Protein 8QX5 (pdb70)

Secondary structure (DSSP, 8-state):
--SSSB----HHHHHHHHHHTS-HHHHHHHHHHHHHHHTTTS-TTT--SSSSHHHHHHHHHHHHS-HHHHHHHHHHHHHT--SHHHHHHHTB-HHHHHHHHHHHHHHHHHTSS-PPPTTPPPPHHHHHHHHHHHHS-HHHHHHHHHHHHHTSS--TT-/--B----HHHHHHHHHHTS-HHHHHHHHHHHHHHHTTTS-GGG-GGGGSHHHHHHHHHHHTS-HHHHHHHHHHHHHT--SHHHHHHHTB-HHHHHHHHHHHHHHHHTTSS-PPPTTPPPPHHHHHHHHHHHHS-HHHHHHHHHHHHHTSS--TT-

Organism: Nostoc sp. (strain PCC 7120 / SAG 25.82 / UTEX 2576) (NCBI:txid103690)

Nearest PDB structures (foldseek):
  8qx5-assembly2_B  TM=1.000E+00  e=2.705E-21  Cyanobacteriota
  7qd0-assembly1_A-2  TM=8.950E-01  e=1.718E-12  Planktothrix agardhii
  7qcz-assembly1_A-2  TM=8.948E-01  e=2.198E-12  Planktothrix agardhii
  7qd1-assembly1_A  TM=8.992E-01  e=2.549E-12  Planktothrix agardhii
  8pyh-assembly1_A  TM=8.963E-01  e=2.426E-12  Crinalium epipsammum PCC 9333

Structure (mmCIF, N/CA/C/O backbone):
data_8QX5
#
_entry.id   8QX5
#
_cell.length_a   59.468
_cell.length_b   59.468
_cell.length_c   183.780
_cell.angle_alpha   90.000
_cell.angle_beta   90.000
_cell.angle_gamma   90.000
#
_symmetry.space_group_name_H-M   'P 41 2 2'
#
loop_
_entity.id
_entity.type
_entity.pdbx_description
1 polymer 'Orange carotenoid-binding domain-containing protein'
2 non-polymer "beta,beta-carotene-4,4'-dione"
3 water water
#
loop_
_atom_site.group_PDB
_atom_site.id
_atom_site.type_symbol
_atom_site.label_atom_id
_atom_site.label_alt_id
_atom_site.label_comp_id
_atom_site.label_asym_id
_atom_site.label_entity_id
_atom_site.label_seq_id
_atom_site.pdbx_PDB_ins_code
_atom_site.Cartn_x
_atom_site.Cartn_y
_atom_site.Cartn_z
_atom_site.occupancy
_atom_site.B_iso_or_equiv
_atom_site.auth_seq_id
_atom_site.auth_comp_id
_atom_site.auth_asym_id
_atom_site.auth_atom_id
_atom_site.pdbx_PDB_model_num
ATOM 1 N N . SER A 1 14 ? 31.12404 34.97660 -20.12947 1.000 74.40433 14 SER A N 1
ATOM 2 C CA . SER A 1 14 ? 30.67508 34.68306 -18.77233 1.000 76.68892 14 SER A CA 1
ATOM 3 C C . SER A 1 14 ? 29.96279 35.89176 -18.16936 1.000 74.35031 14 SER A C 1
ATOM 4 O O . SER A 1 14 ? 28.85663 36.24226 -18.58576 1.000 72.76882 14 SER A O 1
ATOM 7 N N . GLN A 1 15 ? 30.59970 36.52821 -17.18445 1.000 76.02018 15 GLN A N 1
ATOM 8 C CA . GLN A 1 15 ? 30.06805 37.74983 -16.58089 1.000 71.21838 15 GLN A CA 1
ATOM 9 C C . GLN A 1 15 ? 30.79832 38.94458 -17.19023 1.000 74.14155 15 GLN A C 1
ATOM 10 O O . GLN A 1 15 ? 31.73926 39.50154 -16.62219 1.000 78.00970 15 GLN A O 1
ATOM 16 N N . ALA A 1 16 ? 30.33159 39.34397 -18.37609 1.000 71.69954 16 ALA A N 1
ATOM 17 C CA . ALA A 1 16 ? 30.78467 40.56548 -19.02442 1.000 70.30012 16 ALA A CA 1
ATOM 18 C C . ALA A 1 16 ? 29.64758 41.50401 -19.39601 1.000 68.16868 16 ALA A C 1
ATOM 19 O O . ALA A 1 16 ? 29.92030 42.66436 -19.72299 1.000 69.40218 16 ALA A O 1
ATOM 21 N N . PHE A 1 17 ? 28.39309 41.04031 -19.37647 1.000 62.61371 17 PHE A N 1
ATOM 22 C CA . PHE A 1 17 ? 27.22309 41.88657 -19.57913 1.000 56.41718 17 PHE A CA 1
ATOM 23 C C . PHE A 1 17 ? 26.32479 41.92179 -18.34738 1.000 53.12360 17 PHE A C 1
ATOM 24 O O . PHE A 1 17 ? 25.17668 42.37477 -18.44160 1.000 50.99519 17 PHE A O 1
ATOM 32 N N . GLY A 1 18 ? 26.81347 41.45231 -17.20047 1.000 54.61624 18 GLY A N 1
ATOM 33 C CA . GLY A 1 18 ? 26.01388 41.37225 -15.99125 1.000 52.89248 18 GLY A CA 1
ATOM 34 C C . GLY A 1 18 ? 25.08140 40.18359 -15.91938 1.000 47.00714 18 GLY A C 1
ATOM 35 O O . GLY A 1 18 ? 24.18364 40.17160 -15.07232 1.000 40.27713 18 GLY A O 1
ATOM 36 N N . ILE A 1 19 ? 25.26424 39.17978 -16.77505 1.000 50.21401 19 ILE A N 1
ATOM 37 C CA . ILE A 1 19 ? 24.34199 38.05759 -16.83721 1.000 46.49429 19 ILE A CA 1
ATOM 38 C C . ILE A 1 19 ? 24.82944 36.94486 -15.91346 1.000 48.84699 19 ILE A C 1
ATOM 39 O O . ILE A 1 19 ? 26.01344 36.84040 -15.58206 1.000 50.95694 19 ILE A O 1
ATOM 44 N N . GLN A 1 20 ? 23.89008 36.10521 -15.47968 1.000 45.12604 20 GLN A N 1
ATOM 45 C CA . GLN A 1 20 ? 24.17821 34.88807 -14.73275 1.000 48.85547 20 GLN A CA 1
ATOM 46 C C . GLN A 1 20 ? 23.63065 33.70400 -15.51399 1.000 53.11325 20 GLN A C 1
ATOM 47 O O . GLN A 1 20 ? 22.45693 33.70223 -15.90444 1.000 54.51144 20 GLN A O 1
ATOM 53 N N . THR A 1 21 ? 24.48313 32.70723 -15.75305 1.000 53.84578 21 THR A N 1
ATOM 54 C CA . THR A 1 21 ? 24.03373 31.50598 -16.44969 1.000 58.82221 21 THR A CA 1
ATOM 55 C C . THR A 1 21 ? 22.86433 30.86041 -15.71419 1.000 61.14750 21 THR A C 1
ATOM 56 O O . THR A 1 21 ? 21.81352 30.58392 -16.30522 1.000 63.84428 21 THR A O 1
ATOM 60 N N . GLY A 1 22 ? 23.02426 30.63696 -14.41412 1.000 57.97371 22 GLY A N 1
ATOM 61 C CA . GLY A 1 22 ? 22.00118 30.01961 -13.59733 1.000 56.24509 22 GLY A CA 1
ATOM 62 C C . GLY A 1 22 ? 22.61369 29.41877 -12.34888 1.000 54.24850 22 GLY A C 1
ATOM 63 O O . GLY A 1 22 ? 23.76551 28.96907 -12.37475 1.000 56.45811 22 GLY A O 1
ATOM 64 N N . ASP A 1 23 ? 21.86257 29.40714 -11.25055 1.000 48.78901 23 ASP A N 1
ATOM 65 C CA . ASP A 1 23 ? 22.32317 28.86263 -9.97352 1.000 44.10700 23 ASP A CA 1
ATOM 66 C C . ASP A 1 23 ? 21.54408 27.57181 -9.72402 1.000 40.42919 23 ASP A C 1
ATOM 67 O O . ASP A 1 23 ? 20.43205 27.60205 -9.19801 1.000 37.86832 23 ASP A O 1
ATOM 72 N N . ALA A 1 24 ? 22.13347 26.43606 -10.11432 1.000 39.12164 24 ALA A N 1
ATOM 73 C CA . ALA A 1 24 ? 21.43320 25.15731 -9.99542 1.000 40.82574 24 ALA A CA 1
ATOM 74 C C . ALA A 1 24 ? 21.06635 24.84788 -8.54552 1.000 33.12925 24 ALA A C 1
ATOM 75 O O . ALA A 1 24 ? 19.96412 24.35715 -8.26727 1.000 33.06798 24 ALA A O 1
ATOM 77 N N . VAL A 1 25 ? 21.97833 25.11776 -7.61133 1.000 32.29604 25 VAL A N 1
ATOM 78 C CA . VAL A 1 25 ? 21.70713 24.85331 -6.20004 1.000 32.83064 25 VAL A CA 1
ATOM 79 C C . VAL A 1 25 ? 20.58239 25.73983 -5.68998 1.000 35.03249 25 VAL A C 1
ATOM 80 O O . VAL A 1 25 ? 19.60464 25.25512 -5.10595 1.000 29.13365 25 VAL A O 1
ATOM 84 N N . ALA A 1 26 ? 20.71541 27.05464 -5.87112 1.000 31.19416 26 ALA A N 1
ATOM 85 C CA . ALA A 1 26 ? 19.69553 27.96478 -5.36566 1.000 31.26629 26 ALA A CA 1
ATOM 86 C C . ALA A 1 26 ? 18.33699 27.68688 -5.99911 1.000 30.96022 26 ALA A C 1
ATOM 87 O O . ALA A 1 26 ? 17.29552 27.81672 -5.34009 1.000 31.20886 26 ALA A O 1
ATOM 89 N N . SER A 1 27 ? 18.31789 27.30066 -7.27595 1.000 32.11520 27 SER A N 1
ATOM 90 C CA . SER A 1 27 ? 17.02921 27.11720 -7.93408 1.000 30.85202 27 SER A CA 1
ATOM 91 C C . SER A 1 27 ? 16.36377 25.82729 -7.46974 1.000 25.33294 27 SER A C 1
ATOM 92 O O . SER A 1 27 ? 15.13617 25.76268 -7.34198 1.000 30.12927 27 SER A O 1
ATOM 95 N N . THR A 1 28 ? 17.15859 24.78640 -7.21916 1.000 24.86454 28 THR A N 1
ATOM 96 C CA . THR A 1 28 ? 16.59248 23.53635 -6.71328 1.000 25.30020 28 THR A CA 1
ATOM 97 C C . THR A 1 28 ? 15.98533 23.72352 -5.32908 1.000 25.40642 28 THR A C 1
ATOM 98 O O . THR A 1 28 ? 14.88090 23.22919 -5.05345 1.000 24.44423 28 THR A O 1
ATOM 102 N N . ILE A 1 29 ? 16.68133 24.45674 -4.45625 1.000 23.66143 29 ILE A N 1
ATOM 103 C CA . ILE A 1 29 ? 16.13843 24.77964 -3.14285 1.000 24.22033 29 ILE A CA 1
ATOM 104 C C . ILE A 1 29 ? 14.79825 25.48979 -3.28056 1.000 25.70176 29 ILE A C 1
ATOM 105 O O . ILE A 1 29 ? 13.84124 25.19552 -2.55510 1.000 21.72254 29 ILE A O 1
ATOM 110 N N . THR A 1 30 ? 14.71402 26.46277 -4.19395 1.000 24.60863 30 THR A N 1
ATOM 111 C CA . THR A 1 30 ? 13.48690 27.24791 -4.30879 1.000 24.78146 30 THR A CA 1
ATOM 112 C C . THR A 1 30 ? 12.31443 26.38544 -4.76153 1.000 23.68767 30 THR A C 1
ATOM 113 O O . THR A 1 30 ? 11.21018 26.47522 -4.20843 1.000 25.34290 30 THR A O 1
ATOM 117 N N . VAL A 1 31 ? 12.52882 25.55363 -5.77804 1.000 22.65701 31 VAL A N 1
ATOM 118 C CA . VAL A 1 31 ? 11.42440 24.73865 -6.26865 1.000 23.16260 31 VAL A CA 1
ATOM 119 C C . VAL A 1 31 ? 11.05376 23.66907 -5.24979 1.000 23.89251 31 VAL A C 1
ATOM 120 O O . VAL A 1 31 ? 9.87535 23.30311 -5.13417 1.000 21.53510 31 VAL A O 1
ATOM 124 N N . PHE A 1 32 ? 12.03059 23.14580 -4.50297 1.000 20.24501 32 PHE A N 1
ATOM 125 C CA . PHE A 1 32 ? 11.69456 22.18888 -3.45039 1.000 23.12068 32 PHE A CA 1
ATOM 126 C C . PHE A 1 32 ? 10.77630 22.82767 -2.42780 1.000 22.58735 32 PHE A C 1
ATOM 127 O O . PHE A 1 32 ? 9.77787 22.22804 -2.01788 1.000 20.52162 32 PHE A O 1
ATOM 135 N N . GLN A 1 33 ? 11.11983 24.04120 -1.97682 1.000 21.21752 33 GLN A N 1
ATOM 136 C CA . GLN A 1 33 ? 10.36841 24.67957 -0.90477 1.000 23.74623 33 GLN A CA 1
ATOM 137 C C . GLN A 1 33 ? 8.98385 25.13062 -1.35480 1.000 23.82344 33 GLN A C 1
ATOM 138 O O . GLN A 1 33 ? 8.14342 25.42841 -0.50534 1.000 20.40117 33 GLN A O 1
ATOM 144 N N . ALA A 1 34 ? 8.72049 25.17433 -2.65833 1.000 23.39062 34 ALA A N 1
ATOM 145 C CA . ALA A 1 34 ? 7.38247 25.45773 -3.17195 1.000 23.07033 34 ALA A CA 1
ATOM 146 C C . ALA A 1 34 ? 6.50497 24.21062 -3.27342 1.000 22.67872 34 ALA A C 1
ATOM 147 O O . ALA A 1 34 ? 5.30800 24.32944 -3.54514 1.000 20.91302 34 ALA A O 1
ATOM 149 N N . LEU A 1 35 ? 7.06389 23.02394 -3.07467 1.000 18.28750 35 LEU A N 1
ATOM 150 C CA . LEU A 1 35 ? 6.28598 21.79899 -3.18397 1.000 19.00698 35 LEU A CA 1
ATOM 151 C C . LEU A 1 35 ? 5.31356 21.67025 -2.01673 1.000 21.75522 35 LEU A C 1
ATOM 152 O O . LEU A 1 35 ? 5.52514 22.21915 -0.93716 1.000 16.57854 35 LEU A O 1
ATOM 157 N N . SER A 1 36 ? 4.26691 20.87946 -2.23208 1.000 19.42015 36 SER A N 1
ATOM 158 C CA . SER A 1 36 ? 3.39548 20.44578 -1.14190 1.000 18.36357 36 SER A CA 1
ATOM 159 C C . SER A 1 36 ? 4.20033 19.75882 -0.04286 1.000 17.53801 36 SER A C 1
ATOM 160 O O . SER A 1 36 ? 5.31128 19.27069 -0.28262 1.000 17.05990 36 SER A O 1
ATOM 163 N N . ILE A 1 37 ? 3.64546 19.70897 1.16828 1.000 18.53932 37 ILE A N 1
ATOM 164 C CA . ILE A 1 37 ? 4.35825 19.06576 2.26987 1.000 18.69749 37 ILE A CA 1
ATOM 165 C C . ILE A 1 37 ? 4.60476 17.59835 1.94889 1.000 17.49431 37 ILE A C 1
ATOM 166 O O . ILE A 1 37 ? 5.69490 17.06993 2.19166 1.000 17.38419 37 ILE A O 1
ATOM 171 N N . ASP A 1 38 ? 3.59627 16.91603 1.39078 1.000 15.87880 38 ASP A N 1
ATOM 172 C CA . ASP A 1 38 ? 3.74642 15.49254 1.07989 1.000 16.42617 38 ASP A CA 1
ATOM 173 C C . ASP A 1 38 ? 4.87222 15.27212 0.07973 1.000 17.31820 38 ASP A C 1
ATOM 174 O O . ASP A 1 38 ? 5.67926 14.35374 0.23584 1.000 16.23292 38 ASP A O 1
ATOM 179 N N . ASP A 1 39 ? 4.91950 16.09067 -0.98454 1.000 14.78916 39 ASP A N 1
ATOM 180 C CA . ASP A 1 39 ? 5.99483 15.97949 -1.97076 1.000 16.70396 39 ASP A CA 1
ATOM 181 C C . ASP A 1 39 ? 7.35793 16.25543 -1.34009 1.000 16.77839 39 ASP A C 1
ATOM 182 O O . ASP A 1 39 ? 8.35511 15.61902 -1.69675 1.000 18.93247 39 ASP A O 1
ATOM 187 N N . GLN A 1 40 ? 7.44184 17.24407 -0.45016 1.000 14.99221 40 GLN A N 1
ATOM 188 C CA . GLN A 1 40 ? 8.71571 17.51170 0.21324 1.000 17.59756 40 GLN A CA 1
ATOM 189 C C . GLN A 1 40 ? 9.22221 16.26686 0.93537 1.000 18.61951 40 GLN A C 1
ATOM 190 O O . GLN A 1 40 ? 10.38712 15.87789 0.78357 1.000 19.06320 40 GLN A O 1
ATOM 196 N N . LEU A 1 41 ? 8.36115 15.63967 1.74082 1.000 19.04410 41 LEU A N 1
ATOM 197 C CA . LEU A 1 41 ? 8.78055 14.46722 2.51184 1.000 15.11217 41 LEU A CA 1
ATOM 198 C C . LEU A 1 41 ? 9.13604 13.30839 1.59260 1.000 16.16557 41 LEU A C 1
ATOM 199 O O . LEU A 1 41 ? 10.16238 12.64362 1.78121 1.000 16.25630 41 LEU A O 1
ATOM 204 N N . ALA A 1 42 ? 8.32215 13.06942 0.56777 1.000 18.53847 42 ALA A N 1
ATOM 205 C CA . ALA A 1 42 ? 8.64605 12.01376 -0.39150 1.000 15.96607 42 ALA A CA 1
ATOM 206 C C . ALA A 1 42 ? 9.96092 12.29461 -1.10293 1.000 18.09531 42 ALA A C 1
ATOM 207 O O . ALA A 1 42 ? 10.78184 11.38691 -1.29011 1.000 18.05332 42 ALA A O 1
ATOM 209 N N . VAL A 1 43 ? 10.16691 13.53368 -1.55487 1.000 18.97193 43 VAL A N 1
ATOM 210 C CA . VAL A 1 43 ? 11.39196 13.81141 -2.29769 1.000 16.22390 43 VAL A CA 1
ATOM 211 C C . VAL A 1 43 ? 12.60807 13.64924 -1.39994 1.000 19.44875 43 VAL A C 1
ATOM 212 O O . VAL A 1 43 ? 13.63125 13.08852 -1.82150 1.000 21.01217 43 VAL A O 1
ATOM 216 N N . LEU A 1 44 ? 12.51613 14.10449 -0.14358 1.000 17.33132 44 LEU A N 1
ATOM 217 C CA . LEU A 1 44 ? 13.58958 13.84686 0.81331 1.000 19.32812 44 LEU A CA 1
ATOM 218 C C . LEU A 1 44 ? 13.86526 12.34873 0.95215 1.000 20.99276 44 LEU A C 1
ATOM 219 O O . LEU A 1 44 ? 15.02591 11.91676 0.97370 1.000 19.78078 44 LEU A O 1
ATOM 224 N N . TRP A 1 45 ? 12.81921 11.53128 1.03195 1.000 18.79150 45 TRP A N 1
ATOM 225 C CA . TRP A 1 45 ? 13.05631 10.09201 1.13704 1.000 18.77265 45 TRP A CA 1
ATOM 226 C C . TRP A 1 45 ? 13.74974 9.54847 -0.11871 1.000 21.59178 45 TRP A C 1
ATOM 227 O O . TRP A 1 45 ? 14.71057 8.76654 -0.02462 1.000 21.26199 45 TRP A O 1
ATOM 238 N N . TYR A 1 46 ? 13.26537 9.92544 -1.31382 1.000 19.49282 46 TYR A N 1
ATOM 239 C CA . TYR A 1 46 ? 13.89870 9.38711 -2.51931 1.000 19.92820 46 TYR A CA 1
ATOM 240 C C . TYR A 1 46 ? 15.32013 9.91361 -2.68454 1.000 24.63202 46 TYR A C 1
ATOM 241 O O . TYR A 1 46 ? 16.17743 9.22930 -3.26117 1.000 25.42667 46 TYR A O 1
ATOM 250 N N . ALA A 1 47 ? 15.60904 11.09243 -2.14375 1.000 21.99106 47 ALA A N 1
ATOM 251 C CA . ALA A 1 47 ? 17.00369 11.53959 -2.08516 1.000 26.02210 47 ALA A CA 1
ATOM 252 C C . ALA A 1 47 ? 17.84466 10.63624 -1.18154 1.000 27.48563 47 ALA A C 1
ATOM 253 O O . ALA A 1 47 ? 18.99731 10.31612 -1.50452 1.000 29.09267 47 ALA A O 1
ATOM 255 N N . TYR A 1 48 ? 17.29718 10.23491 -0.02996 1.000 25.12879 48 TYR A N 1
ATOM 256 C CA . TYR A 1 48 ? 18.02537 9.31467 0.83313 1.000 26.08598 48 TYR A CA 1
ATOM 257 C C . TYR A 1 48 ? 18.31047 7.98919 0.12577 1.000 30.62004 48 TYR A C 1
ATOM 258 O O . TYR A 1 48 ? 19.41513 7.44166 0.24673 1.000 29.89395 48 TYR A O 1
ATOM 267 N N . THR A 1 49 ? 17.32874 7.43472 -0.59627 1.000 27.36942 49 THR A N 1
ATOM 268 C CA . THR A 1 49 ? 17.60178 6.16901 -1.27390 1.000 28.20405 49 THR A CA 1
ATOM 269 C C . THR A 1 49 ? 18.64273 6.33625 -2.37020 1.000 33.84937 49 THR A C 1
ATOM 270 O O . THR A 1 49 ? 19.37119 5.38860 -2.68195 1.000 38.49640 49 THR A O 1
ATOM 274 N N . GLU A 1 50 ? 18.73782 7.51833 -2.96172 1.000 32.90440 50 GLU A N 1
ATOM 275 C CA . GLU A 1 50 ? 19.67538 7.71578 -4.05776 1.000 41.51372 50 GLU A CA 1
ATOM 276 C C . GLU A 1 50 ? 21.08425 8.04628 -3.60256 1.000 42.84611 50 GLU A C 1
ATOM 277 O O . GLU A 1 50 ? 22.01370 7.90384 -4.39871 1.000 48.70907 50 GLU A O 1
ATOM 283 N N . MET A 1 51 ? 21.27106 8.48782 -2.36407 1.000 44.21141 51 MET A N 1
ATOM 284 C CA . MET A 1 51 ? 22.60581 8.72895 -1.84053 1.000 48.42910 51 MET A CA 1
ATOM 285 C C . MET A 1 51 ? 22.94198 7.89376 -0.61932 1.000 56.04296 51 MET A C 1
ATOM 286 O O . MET A 1 51 ? 24.04105 8.04890 -0.07610 1.000 61.85984 51 MET A O 1
ATOM 291 N N . GLY A 1 52 ? 22.04126 7.01319 -0.17338 1.000 54.87789 52 GLY A N 1
ATOM 292 C CA . GLY A 1 52 ? 22.25365 6.27601 1.06402 1.000 55.11387 52 GLY A CA 1
ATOM 293 C C . GLY A 1 52 ? 23.47214 5.37544 1.05233 1.000 60.22105 52 GLY A C 1
ATOM 294 O O . GLY A 1 52 ? 23.95489 4.98312 2.11966 1.000 63.48919 52 GLY A O 1
ATOM 295 N N . ARG A 1 53 ? 23.97691 5.02788 -0.13047 1.000 63.87481 53 ARG A N 1
ATOM 296 C CA . ARG A 1 53 ? 25.20223 4.23924 -0.21285 1.000 65.50908 53 ARG A CA 1
ATOM 297 C C . ARG A 1 53 ? 26.43220 5.09435 0.07325 1.000 71.60388 53 ARG A C 1
ATOM 298 O O . ARG A 1 53 ? 27.27871 4.72209 0.89610 1.000 71.31058 53 ARG A O 1
ATOM 306 N N . SER A 1 54 ? 26.54109 6.24960 -0.59372 1.000 70.05580 54 SER A N 1
ATOM 307 C CA . SER A 1 54 ? 27.71895 7.09695 -0.43538 1.000 70.71031 54 SER A CA 1
ATOM 308 C C . SER A 1 54 ? 27.82803 7.57176 0.98922 1.000 69.65190 54 SER A C 1
ATOM 309 O O . SER A 1 54 ? 28.86095 7.40511 1.65614 1.000 75.09247 54 SER A O 1
ATOM 312 N N . ILE A 1 55 ? 26.75518 8.16528 1.47640 1.000 65.36244 55 ILE A N 1
ATOM 313 C CA . ILE A 1 55 ? 26.75268 8.49224 2.88598 1.000 66.45917 55 ILE A CA 1
ATOM 314 C C . ILE A 1 55 ? 26.59542 7.21984 3.69831 1.000 69.66974 55 ILE A C 1
ATOM 315 O O . ILE A 1 55 ? 25.59338 6.48465 3.55815 1.000 72.11754 55 ILE A O 1
ATOM 320 N N . THR A 1 56 ? 27.50574 6.99417 4.67979 1.000 73.28313 56 THR A N 1
ATOM 321 C CA . THR A 1 56 ? 27.51589 5.75183 5.46715 1.000 72.57692 56 THR A CA 1
ATOM 322 C C . THR A 1 56 ? 26.98302 5.96464 6.89087 1.000 77.99371 56 THR A C 1
ATOM 323 O O . THR A 1 56 ? 27.25878 7.00078 7.51468 1.000 79.26791 56 THR A O 1
ATOM 327 N N . PRO A 1 57 ? 26.20654 4.98396 7.41616 1.000 78.23299 57 PRO A N 1
ATOM 328 C CA . PRO A 1 57 ? 25.53202 5.15757 8.71626 1.000 75.89506 57 PRO A CA 1
ATOM 329 C C . PRO A 1 57 ? 26.43538 5.63876 9.84758 1.000 80.71794 57 PRO A C 1
ATOM 330 O O . PRO A 1 57 ? 25.94666 6.21909 10.82334 1.000 76.55785 57 PRO A O 1
ATOM 334 N N . ALA A 1 58 ? 27.74481 5.40020 9.74401 1.000 82.23151 58 ALA A N 1
ATOM 335 C CA . ALA A 1 58 ? 28.70409 5.94261 10.69865 1.000 80.63281 58 ALA A CA 1
ATOM 336 C C . ALA A 1 58 ? 29.39491 7.20462 10.19523 1.000 82.04222 58 ALA A C 1
ATOM 337 O O . ALA A 1 58 ? 30.06458 7.88285 10.98392 1.000 81.12906 58 ALA A O 1
ATOM 339 N N . ALA A 1 59 ? 29.25127 7.53027 8.90645 1.000 81.21990 59 ALA A N 1
ATOM 340 C CA . ALA A 1 59 ? 29.79582 8.76389 8.35463 1.000 78.76466 59 ALA A CA 1
ATOM 341 C C . ALA A 1 59 ? 29.04347 9.99599 8.82771 1.000 81.12218 59 ALA A C 1
ATOM 342 O O . ALA A 1 59 ? 29.48086 11.11366 8.53304 1.000 79.27861 59 ALA A O 1
ATOM 344 N N . THR A 1 60 ? 27.93276 9.81920 9.54791 1.000 82.36224 60 THR A N 1
ATOM 345 C CA . THR A 1 60 ? 27.15976 10.93860 10.07589 1.000 78.44872 60 THR A CA 1
ATOM 346 C C . THR A 1 60 ? 27.88894 11.59501 11.24123 1.000 77.03111 60 THR A C 1
ATOM 347 O O . THR A 1 60 ? 28.33739 12.74104 11.13206 1.000 74.69580 60 THR A O 1
ATOM 351 N N . GLY A 1 61 ? 28.02056 10.87648 12.35502 1.000 79.07820 61 GLY A N 1
ATOM 352 C CA . GLY A 1 61 ? 28.65049 11.45242 13.52882 1.000 79.85108 61 GLY A CA 1
ATOM 353 C C . GLY A 1 61 ? 28.01665 12.74308 13.98072 1.000 80.19357 61 GLY A C 1
ATOM 354 O O . GLY A 1 61 ? 28.71066 13.60980 14.52100 1.000 81.85824 61 GLY A O 1
ATOM 355 N N . ALA A 1 62 ? 26.70596 12.91389 13.75780 1.000 75.56663 62 ALA A N 1
ATOM 356 C CA . ALA A 1 62 ? 26.04336 14.14763 14.13230 1.000 69.70494 62 ALA A CA 1
ATOM 357 C C . ALA A 1 62 ? 24.58063 13.93564 14.51771 1.000 62.93484 62 ALA A C 1
ATOM 358 O O . ALA A 1 62 ? 23.85632 14.92517 14.66805 1.000 61.32513 62 ALA A O 1
ATOM 360 N N . ALA A 1 63 ? 24.11730 12.69546 14.67517 1.000 64.47149 63 ALA A N 1
ATOM 361 C CA . ALA A 1 63 ? 22.78490 12.44293 15.20723 1.000 58.70687 63 ALA A CA 1
ATOM 362 C C . ALA A 1 63 ? 22.82065 11.77773 16.56994 1.000 59.29062 63 ALA A C 1
ATOM 363 O O . ALA A 1 63 ? 21.75934 11.58784 17.17548 1.000 55.71315 63 ALA A O 1
ATOM 365 N N . ARG A 1 64 ? 24.00581 11.41370 17.05820 1.000 64.37582 64 ARG A N 1
ATOM 366 C CA . ARG A 1 64 ? 24.18134 10.88727 18.40391 1.000 63.30540 64 ARG A CA 1
ATOM 367 C C . ARG A 1 64 ? 24.51189 11.97397 19.41771 1.000 61.97958 64 ARG A C 1
ATOM 368 O O . ARG A 1 64 ? 24.92972 11.64979 20.53460 1.000 62.47796 64 ARG A O 1
ATOM 376 N N . LEU A 1 65 ? 24.34749 13.24772 19.05868 1.000 59.65744 65 LEU A N 1
ATOM 377 C CA . LEU A 1 65 ? 24.45602 14.30605 20.04957 1.000 57.82660 65 LEU A CA 1
ATOM 378 C C . LEU A 1 65 ? 23.19330 14.37264 20.89294 1.000 54.29504 65 LEU A C 1
ATOM 379 O O . LEU A 1 65 ? 22.10648 13.97551 20.46377 1.000 49.49969 65 LEU A O 1
ATOM 384 N N . GLN A 1 66 ? 23.36331 14.85543 22.12349 1.000 60.99416 66 GLN A N 1
ATOM 385 C CA . GLN A 1 66 ? 22.29175 14.80804 23.11431 1.000 58.94681 66 GLN A CA 1
ATOM 386 C C . GLN A 1 66 ? 21.00780 15.40618 22.55611 1.000 52.54943 66 GLN A C 1
ATOM 387 O O . GLN A 1 66 ? 19.91168 14.85903 22.75767 1.000 49.23586 66 GLN A O 1
ATOM 393 N N . LEU A 1 67 ? 21.12602 16.52074 21.83655 1.000 53.23684 67 LEU A N 1
ATOM 394 C CA . LEU A 1 67 ? 19.94428 17.16443 21.28353 1.000 51.83714 67 LEU A CA 1
ATOM 395 C C . LEU A 1 67 ? 19.19028 16.21013 20.36602 1.000 42.11228 67 LEU A C 1
ATOM 396 O O . LEU A 1 67 ? 18.04525 15.83247 20.64702 1.000 43.32675 67 LEU A O 1
ATOM 401 N N . ALA A 1 68 ? 19.81957 15.80174 19.26029 1.000 42.15670 68 ALA A N 1
ATOM 402 C CA . ALA A 1 68 ? 19.08468 15.02733 18.26302 1.000 35.84459 68 ALA A CA 1
ATOM 403 C C . ALA A 1 68 ? 18.60451 13.69952 18.83136 1.000 32.32605 68 ALA A C 1
ATOM 404 O O . ALA A 1 68 ? 17.47640 13.28348 18.55692 1.000 26.60847 68 ALA A O 1
ATOM 406 N N . GLU A 1 69 ? 19.45022 13.01645 19.61576 1.000 29.27633 69 GLU A N 1
ATOM 407 C CA . GLU A 1 69 ? 19.10548 11.69047 20.13291 1.000 31.35853 69 GLU A CA 1
ATOM 408 C C . GLU A 1 69 ? 17.76234 11.67593 20.85652 1.000 25.31205 69 GLU A C 1
ATOM 409 O O . GLU A 1 69 ? 16.95552 10.74452 20.69611 1.000 22.68220 69 GLU A O 1
ATOM 415 N N . GLY A 1 70 ? 17.52885 12.67929 21.70007 1.000 24.31995 70 GLY A N 1
ATOM 416 C CA . GLY A 1 70 ? 16.29592 12.71855 22.45918 1.000 25.97738 70 GLY A CA 1
ATOM 417 C C . GLY A 1 70 ? 15.08416 12.91259 21.57333 1.000 22.22028 70 GLY A C 1
ATOM 418 O O . GLY A 1 70 ? 14.06476 12.23956 21.75434 1.000 22.28824 70 GLY A O 1
ATOM 419 N N . LEU A 1 71 ? 15.17543 13.83822 20.60859 1.000 22.89243 71 LEU A N 1
ATOM 420 C CA . LEU A 1 71 ? 14.06517 14.04231 19.67583 1.000 23.62058 71 LEU A CA 1
ATOM 421 C C . LEU A 1 71 ? 13.80022 12.78225 18.86498 1.000 20.46719 71 LEU A C 1
ATOM 422 O O . LEU A 1 71 ? 12.64216 12.41339 18.63192 1.000 22.51576 71 LEU A O 1
ATOM 427 N N . LEU A 1 72 ? 14.86324 12.09319 18.43803 1.000 21.51600 72 LEU A N 1
ATOM 428 C CA . LEU A 1 72 ? 14.67315 10.86733 17.66632 1.000 24.17129 72 LEU A CA 1
ATOM 429 C C . LEU A 1 72 ? 13.97812 9.80251 18.49692 1.000 26.68697 72 LEU A C 1
ATOM 430 O O . LEU A 1 72 ? 13.05661 9.13162 18.01477 1.000 23.21907 72 LEU A O 1
ATOM 435 N N . ASN A 1 73 ? 14.39851 9.63157 19.75774 1.000 22.32473 73 ASN A N 1
ATOM 436 C CA . ASN A 1 73 ? 13.73429 8.65438 20.60872 1.000 19.31591 73 ASN A CA 1
ATOM 437 C C . ASN A 1 73 ? 12.30079 9.04989 20.91723 1.000 23.51559 73 ASN A C 1
ATOM 438 O O . ASN A 1 73 ? 11.44209 8.17454 21.01397 1.000 20.97316 73 ASN A O 1
ATOM 443 N N . GLN A 1 74 ? 12.01804 10.35220 21.07573 1.000 20.79557 74 GLN A N 1
ATOM 444 C CA . GLN A 1 74 ? 10.63627 10.79197 21.26288 1.000 21.37057 74 GLN A CA 1
ATOM 445 C C . GLN A 1 74 ? 9.76841 10.38492 20.07006 1.000 21.91517 74 GLN A C 1
ATOM 446 O O . GLN A 1 74 ? 8.66479 9.85395 20.23669 1.000 19.98224 74 GLN A O 1
ATOM 452 N N . ILE A 1 75 ? 10.25790 10.62241 18.85412 1.000 19.30420 75 ILE A N 1
ATOM 453 C CA . ILE A 1 75 ? 9.48184 10.26649 17.66343 1.000 19.19810 75 ILE A CA 1
ATOM 454 C C . ILE A 1 75 ? 9.38231 8.75240 17.52138 1.000 22.27034 75 ILE A C 1
ATOM 455 O O . ILE A 1 75 ? 8.33055 8.20714 17.16079 1.000 21.66053 75 ILE A O 1
ATOM 460 N N . LYS A 1 76 ? 10.46279 8.04492 17.84624 1.000 21.85992 76 LYS A N 1
ATOM 461 C CA . LYS A 1 76 ? 10.47109 6.59503 17.71315 1.000 24.89355 76 LYS A CA 1
ATOM 462 C C . LYS A 1 76 ? 9.32813 5.95783 18.49166 1.000 27.05746 76 LYS A C 1
ATOM 463 O O . LYS A 1 76 ? 8.74983 4.95643 18.04954 1.000 30.48205 76 LYS A O 1
ATOM 469 N N . GLN A 1 77 ? 8.97464 6.53479 19.64894 1.000 26.02946 77 GLN A N 1
ATOM 470 C CA . GLN A 1 77 ? 7.93648 5.98338 20.52004 1.000 30.27077 77 GLN A CA 1
ATOM 471 C C . GLN A 1 77 ? 6.51879 6.32743 20.09374 1.000 30.20619 77 GLN A C 1
ATOM 472 O O . GLN A 1 77 ? 5.58363 5.70197 20.60518 1.000 28.02804 77 GLN A O 1
ATOM 478 N N . MET A 1 78 ? 6.32906 7.29144 19.19272 1.000 23.12578 78 MET A N 1
ATOM 479 C CA . MET A 1 78 ? 4.97479 7.63688 18.80165 1.000 24.49650 78 MET A CA 1
ATOM 480 C C . MET A 1 78 ? 4.39594 6.57560 17.86212 1.000 23.56019 78 MET A C 1
ATOM 481 O O . MET A 1 78 ? 5.11431 5.74345 17.29777 1.000 23.14127 78 MET A O 1
ATOM 486 N N . SER A 1 79 ? 3.07374 6.60823 17.71165 1.000 21.73420 79 SER A N 1
ATOM 487 C CA . SER A 1 79 ? 2.40581 5.82210 16.68260 1.000 25.66351 79 SER A CA 1
ATOM 488 C C . SER A 1 79 ? 2.81299 6.31370 15.29663 1.000 22.39358 79 SER A C 1
ATOM 489 O O . SER A 1 79 ? 3.33588 7.41818 15.13814 1.000 19.49890 79 SER A O 1
ATOM 492 N N . HIS A 1 80 ? 2.56329 5.47814 14.28047 1.000 19.39935 80 HIS A N 1
ATOM 493 C CA . HIS A 1 80 ? 2.91495 5.88213 12.91866 1.000 19.80797 80 HIS A CA 1
ATOM 494 C C . HIS A 1 80 ? 2.20594 7.17446 12.52644 1.000 19.93198 80 HIS A C 1
ATOM 495 O O . HIS A 1 80 ? 2.81799 8.06978 11.93230 1.000 19.31111 80 HIS A O 1
ATOM 502 N N . ALA A 1 81 ? 0.92050 7.29768 12.86782 1.000 18.11573 81 ALA A N 1
ATOM 503 C CA . ALA A 1 81 ? 0.17172 8.50470 12.52305 1.000 20.99226 81 ALA A CA 1
ATOM 504 C C . ALA A 1 81 ? 0.75920 9.73212 13.20604 1.000 19.12143 81 ALA A C 1
ATOM 505 O O . ALA A 1 81 ? 0.79569 10.82151 12.62018 1.000 19.29879 81 ALA A O 1
ATOM 507 N N . GLU A 1 82 ? 1.19626 9.58389 14.45930 1.000 19.07257 82 GLU A N 1
ATOM 508 C CA . GLU A 1 82 ? 1.80382 10.70629 15.16895 1.000 19.50330 82 GLU A CA 1
ATOM 509 C C . GLU A 1 82 ? 3.15970 11.04444 14.56833 1.000 18.23401 82 GLU A C 1
ATOM 510 O O . GLU A 1 82 ? 3.53013 12.22316 14.47211 1.000 17.27564 82 GLU A O 1
ATOM 516 N N . GLN A 1 83 ? 3.91875 10.02655 14.15570 1.000 16.19355 83 GLN A N 1
ATOM 517 C CA . GLN A 1 83 ? 5.23484 10.28036 13.57142 1.000 17.71382 83 GLN A CA 1
ATOM 518 C C . GLN A 1 83 ? 5.10388 11.06790 12.27317 1.000 18.86228 83 GLN A C 1
ATOM 519 O O . GLN A 1 83 ? 5.84667 12.03112 12.03343 1.000 18.13515 83 GLN A O 1
ATOM 525 N N . LEU A 1 84 ? 4.17434 10.65682 11.41068 1.000 15.77679 84 LEU A N 1
ATOM 526 C CA . LEU A 1 84 ? 3.96879 11.39823 10.16084 1.000 16.16564 84 LEU A CA 1
ATOM 527 C C . LEU A 1 84 ? 3.54126 12.83515 10.44353 1.000 16.58363 84 LEU A C 1
ATOM 528 O O . LEU A 1 84 ? 4.00048 13.76963 9.77063 1.000 18.98963 84 LEU A O 1
ATOM 533 N N . GLN A 1 85 ? 2.66518 13.03682 11.43837 1.000 17.40245 85 GLN A N 1
ATOM 534 C CA . GLN A 1 85 ? 2.21736 14.40062 11.73001 1.000 17.44568 85 GLN A CA 1
ATOM 535 C C . GLN A 1 85 ? 3.38861 15.26220 12.16820 1.000 18.31541 85 GLN A C 1
ATOM 536 O O . GLN A 1 85 ? 3.49735 16.43296 11.77594 1.000 18.20158 85 GLN A O 1
ATOM 542 N N . VAL A 1 86 ? 4.28323 14.69067 12.97738 1.000 18.12696 86 VAL A N 1
ATOM 543 C CA . VAL A 1 86 ? 5.50037 15.40061 13.37287 1.000 18.78438 86 VAL A CA 1
ATOM 544 C C . VAL A 1 86 ? 6.31914 15.81019 12.15282 1.000 18.43111 86 VAL A C 1
ATOM 545 O O . VAL A 1 86 ? 6.83751 16.93247 12.10001 1.000 16.31345 86 VAL A O 1
ATOM 549 N N . MET A 1 87 ? 6.52632 14.90655 11.17675 1.000 18.69115 87 MET A N 1
ATOM 550 C CA . MET A 1 87 ? 7.35044 15.36624 10.05882 1.000 20.30534 87 MET A CA 1
ATOM 551 C C . MET A 1 87 ? 6.61120 16.32818 9.13965 1.000 18.57454 87 MET A C 1
ATOM 552 O O . MET A 1 87 ? 7.24074 17.19403 8.51644 1.000 18.57900 87 MET A O 1
ATOM 557 N N . ARG A 1 88 ? 5.28953 16.19458 9.01957 1.000 16.62008 88 ARG A N 1
ATOM 558 C CA . ARG A 1 88 ? 4.54296 17.22547 8.29938 1.000 19.44361 88 ARG A CA 1
ATOM 559 C C . ARG A 1 88 ? 4.65225 18.57366 9.01705 1.000 20.39944 88 ARG A C 1
ATOM 560 O O . ARG A 1 88 ? 4.78851 19.62296 8.37365 1.000 21.17962 88 ARG A O 1
ATOM 568 N N . ASP A 1 89 ? 4.59037 18.56322 10.35430 1.000 17.96368 89 ASP A N 1
ATOM 569 C CA . ASP A 1 89 ? 4.69542 19.80594 11.11869 1.000 21.19509 89 ASP A CA 1
ATOM 570 C C . ASP A 1 89 ? 6.06721 20.44914 10.93797 1.000 20.27532 89 ASP A C 1
ATOM 571 O O . ASP A 1 89 ? 6.18485 21.68234 10.91197 1.000 25.59251 89 ASP A O 1
ATOM 576 N N . LEU A 1 90 ? 7.12632 19.63221 10.84732 1.000 19.96344 90 LEU A N 1
ATOM 577 C CA . LEU A 1 90 ? 8.45713 20.18512 10.60109 1.000 19.50858 90 LEU A CA 1
ATOM 578 C C . LEU A 1 90 ? 8.49628 20.87740 9.25339 1.000 26.10762 90 LEU A C 1
ATOM 579 O O . LEU A 1 90 ? 8.92831 22.03307 9.14111 1.000 21.14955 90 LEU A O 1
ATOM 584 N N . ALA A 1 91 ? 8.05355 20.17315 8.21215 1.000 19.54634 91 ALA A N 1
ATOM 585 C CA . ALA A 1 91 ? 8.10684 20.73476 6.86844 1.000 22.08368 91 ALA A CA 1
ATOM 586 C C . ALA A 1 91 ? 7.22740 21.97602 6.75721 1.000 21.90471 91 ALA A C 1
ATOM 587 O O . ALA A 1 91 ? 7.57384 22.93236 6.05439 1.000 22.08467 91 ALA A O 1
ATOM 589 N N . ALA A 1 92 ? 6.08556 21.97474 7.43205 1.000 21.77103 92 ALA A N 1
ATOM 590 C CA . ALA A 1 92 ? 5.16226 23.10457 7.39881 1.000 24.88568 92 ALA A CA 1
ATOM 591 C C . ALA A 1 92 ? 5.54398 24.23044 8.35824 1.000 26.78433 92 ALA A C 1
ATOM 592 O O . ALA A 1 92 ? 4.87510 25.27321 8.37138 1.000 25.23239 92 ALA A O 1
ATOM 594 N N . LYS A 1 93 ? 6.59058 24.05383 9.15819 1.000 23.96111 93 LYS A N 1
ATOM 595 C CA . LYS A 1 93 ? 6.98997 25.04497 10.16138 1.000 24.32529 93 LYS A CA 1
ATOM 596 C C . LYS A 1 93 ? 5.86667 25.34473 11.14987 1.000 26.80728 93 LYS A C 1
ATOM 597 O O . LYS A 1 93 ? 5.69409 26.48398 11.58696 1.000 29.59355 93 LYS A O 1
ATOM 603 N N . ASN A 1 94 ? 5.08269 24.33433 11.50542 1.000 24.48445 94 ASN A N 1
ATOM 604 C CA . ASN A 1 94 ? 4.07843 24.51409 12.54252 1.000 23.52044 94 ASN A CA 1
ATOM 605 C C . ASN A 1 94 ? 4.73047 24.59757 13.92010 1.000 28.26877 94 ASN A C 1
ATOM 606 O O . ASN A 1 94 ? 5.65076 23.83926 14.23417 1.000 25.36513 94 ASN A O 1
ATOM 611 N N . ASN A 1 95 ? 4.22304 25.50186 14.75795 1.000 26.27048 95 ASN A N 1
ATOM 612 C CA . ASN A 1 95 ? 4.82589 25.77371 16.06772 1.000 29.29897 95 ASN A CA 1
ATOM 613 C C . ASN A 1 95 ? 4.32138 24.75073 17.08520 1.000 29.65266 95 ASN A C 1
ATOM 614 O O . ASN A 1 95 ? 3.29495 24.93539 17.73351 1.000 33.62346 95 ASN A O 1
ATOM 619 N N . THR A 1 96 ? 5.06465 23.65495 17.22387 1.000 28.16900 96 THR A N 1
ATOM 620 C CA . THR A 1 96 ? 4.79362 22.58854 18.17882 1.000 23.96800 96 THR A CA 1
ATOM 621 C C . THR A 1 96 ? 6.07759 22.31590 18.94228 1.000 23.38454 96 THR A C 1
ATOM 622 O O . THR A 1 96 ? 7.15921 22.74533 18.54136 1.000 22.18576 96 THR A O 1
ATOM 626 N N . GLN A 1 97 ? 5.98336 21.53090 20.01379 1.000 24.81084 97 GLN A N 1
ATOM 627 C CA . GLN A 1 97 ? 7.20177 21.25722 20.77012 1.000 23.47353 97 GLN A CA 1
ATOM 628 C C . GLN A 1 97 ? 8.25288 20.57331 19.89415 1.000 23.03922 97 GLN A C 1
ATOM 629 O O . GLN A 1 97 ? 9.43660 20.93019 19.93824 1.000 21.59260 97 GLN A O 1
ATOM 635 N N . VAL A 1 98 ? 7.84686 19.60681 19.06471 1.000 24.58307 98 VAL A N 1
ATOM 636 C CA . VAL A 1 98 ? 8.84771 18.92592 18.24021 1.000 22.69767 98 VAL A CA 1
ATOM 637 C C . VAL A 1 98 ? 9.49760 19.90526 17.27634 1.000 22.08985 98 VAL A C 1
ATOM 638 O O . VAL A 1 98 ? 10.71262 19.85326 17.03933 1.000 21.48755 98 VAL A O 1
ATOM 642 N N . SER A 1 99 ? 8.70592 20.82061 16.71193 1.000 21.54540 99 SER A N 1
ATOM 643 C CA . SER A 1 99 ? 9.26462 21.80655 15.79956 1.000 20.78729 99 SER A CA 1
ATOM 644 C C . SER A 1 99 ? 10.22467 22.73777 16.51465 1.000 21.88650 99 SER A C 1
ATOM 645 O O . SER A 1 99 ? 11.24518 23.12565 15.94653 1.000 23.89804 99 SER A O 1
ATOM 648 N N . ARG A 1 100 ? 9.89612 23.12583 17.74961 1.000 24.42188 100 ARG A N 1
ATOM 649 C CA . ARG A 1 100 ? 10.78381 23.99042 18.52534 1.000 24.42016 100 ARG A CA 1
ATOM 650 C C . ARG A 1 100 ? 12.07287 23.26113 18.89612 1.000 27.02398 100 ARG A C 1
ATOM 651 O O . ARG A 1 100 ? 13.16924 23.82781 18.78490 1.000 25.90087 100 ARG A O 1
ATOM 659 N N . SER A 1 101 ? 11.96676 22.00647 19.34952 1.000 23.92633 101 SER A N 1
ATOM 660 C CA . SER A 1 101 ? 13.17614 21.24267 19.65736 1.000 24.07703 101 SER A CA 1
ATOM 661 C C . SER A 1 101 ? 14.03856 21.07754 18.42176 1.000 26.07851 101 SER A C 1
ATOM 662 O O . SER A 1 101 ? 15.26878 21.14105 18.49289 1.000 25.96826 101 SER A O 1
ATOM 665 N N . TYR A 1 102 ? 13.41069 20.84318 17.27333 1.000 22.29108 102 TYR A N 1
ATOM 666 C CA . TYR A 1 102 ? 14.17169 20.68308 16.03990 1.000 22.06522 102 TYR A CA 1
ATOM 667 C C . TYR A 1 102 ? 14.93251 21.95261 15.67266 1.000 23.04687 102 TYR A C 1
ATOM 668 O O . TYR A 1 102 ? 16.07338 21.88871 15.19689 1.000 23.51298 102 TYR A O 1
ATOM 677 N N . GLY A 1 103 ? 14.29562 23.10879 15.82620 1.000 26.18940 103 GLY A N 1
ATOM 678 C CA . GLY A 1 103 ? 14.86322 24.36914 15.37676 1.000 25.85480 103 GLY A CA 1
ATOM 679 C C . GLY A 1 103 ? 16.07360 24.84535 16.15809 1.000 33.67396 103 GLY A C 1
ATOM 680 O O . GLY A 1 103 ? 16.75386 25.76555 15.69416 1.000 33.36416 103 GLY A O 1
ATOM 681 N N . ILE A 1 104 ? 16.35178 24.25539 17.32729 1.000 30.55495 104 ILE A N 1
ATOM 682 C CA . ILE A 1 104 ? 17.56510 24.58341 18.07230 1.000 32.76856 104 ILE A CA 1
ATOM 683 C C . ILE A 1 104 ? 18.70155 23.63645 17.74779 1.000 32.09186 104 ILE A C 1
ATOM 684 O O . ILE A 1 104 ? 19.80341 23.79427 18.29342 1.000 35.24677 104 ILE A O 1
ATOM 689 N N . LEU A 1 105 ? 18.48401 22.66649 16.86482 1.000 28.37373 105 LEU A N 1
ATOM 690 C CA . LEU A 1 105 ? 19.59532 21.86681 16.38205 1.000 29.83702 105 LEU A CA 1
ATOM 691 C C . LEU A 1 105 ? 20.40903 22.63951 15.35390 1.000 32.54805 105 LEU A C 1
ATOM 692 O O . LEU A 1 105 ? 19.88016 23.45843 14.59414 1.000 28.74232 105 LEU A O 1
ATOM 697 N N . SER A 1 106 ? 21.70773 22.36132 15.32769 1.000 29.24086 106 SER A N 1
ATOM 698 C CA . SER A 1 106 ? 22.54707 22.91738 14.28177 1.000 33.13277 106 SER A CA 1
ATOM 699 C C . SER A 1 106 ? 22.17634 22.28735 12.94118 1.000 31.48010 106 SER A C 1
ATOM 700 O O . SER A 1 106 ? 21.48926 21.26200 12.88061 1.000 27.65950 106 SER A O 1
ATOM 703 N N . ASN A 1 107 ? 22.61624 22.92590 11.85401 1.000 28.88191 107 ASN A N 1
ATOM 704 C CA . ASN A 1 107 ? 22.16563 22.49582 10.52771 1.000 31.81269 107 ASN A CA 1
ATOM 705 C C . ASN A 1 107 ? 22.65460 21.09244 10.17179 1.000 31.86041 107 ASN A C 1
ATOM 706 O O . ASN A 1 107 ? 21.90804 20.30509 9.57206 1.000 30.35158 107 ASN A O 1
ATOM 711 N N . ASN A 1 108 ? 23.91333 20.76487 10.48176 1.000 31.60112 108 ASN A N 1
ATOM 712 C CA . ASN A 1 108 ? 24.36285 19.39386 10.25049 1.000 31.62394 108 ASN A CA 1
ATOM 713 C C . ASN A 1 108 ? 23.65903 18.40892 11.16416 1.000 32.90408 108 ASN A C 1
ATOM 714 O O . ASN A 1 108 ? 23.45138 17.25135 10.77718 1.000 32.90932 108 ASN A O 1
ATOM 719 N N . THR A 1 109 ? 23.32263 18.82717 12.38589 1.000 29.13964 109 THR A N 1
ATOM 720 C CA . THR A 1 109 ? 22.54416 17.94670 13.24484 1.000 30.37415 109 THR A CA 1
ATOM 721 C C . THR A 1 109 ? 21.15402 17.71761 12.66796 1.000 27.93518 109 THR A C 1
ATOM 722 O O . THR A 1 109 ? 20.59563 16.62087 12.79930 1.000 24.18931 109 THR A O 1
ATOM 726 N N . LYS A 1 110 ? 20.58648 18.74340 12.02276 1.000 26.62404 110 LYS A N 1
ATOM 727 C CA . LYS A 1 110 ? 19.29312 18.58273 11.36422 1.000 28.07184 110 LYS A CA 1
ATOM 728 C C . LYS A 1 110 ? 19.38720 17.55448 10.24763 1.000 26.06855 110 LYS A C 1
ATOM 729 O O . LYS A 1 110 ? 18.52218 16.68078 10.12104 1.000 26.43998 110 LYS A O 1
ATOM 735 N N . LEU A 1 111 ? 20.44471 17.64183 9.43356 1.000 24.11849 111 LEU A N 1
ATOM 736 C CA . LEU A 1 111 ? 20.68442 16.65554 8.38147 1.000 27.78516 111 LEU A CA 1
ATOM 737 C C . LEU A 1 111 ? 20.84840 15.25101 8.95691 1.000 29.36090 111 LEU A C 1
ATOM 738 O O . LEU A 1 111 ? 20.31323 14.27282 8.41737 1.000 26.55033 111 LEU A O 1
ATOM 743 N N . ALA A 1 112 ? 21.63410 15.12162 10.02196 1.000 27.26881 112 ALA A N 1
ATOM 744 C CA . ALA A 1 112 ? 21.83466 13.80793 10.62465 1.000 31.27370 112 ALA A CA 1
ATOM 745 C C . ALA A 1 112 ? 20.53060 13.27125 11.19451 1.000 25.36075 112 ALA A C 1
ATOM 746 O O . ALA A 1 112 ? 20.28152 12.06112 11.16962 1.000 25.42723 112 ALA A O 1
ATOM 748 N N . PHE A 1 113 ? 19.71374 14.15857 11.76295 1.000 22.39901 113 PHE A N 1
ATOM 749 C CA . PHE A 1 113 ? 18.39793 13.77483 12.27389 1.000 25.28291 113 PHE A CA 1
ATOM 750 C C . PHE A 1 113 ? 17.54139 13.14110 11.17764 1.000 23.36580 113 PHE A C 1
ATOM 751 O O . PHE A 1 113 ? 16.95922 12.06186 11.36335 1.000 20.92014 113 PHE A O 1
ATOM 759 N N . TRP A 1 114 ? 17.44770 13.79942 10.02040 1.000 22.16394 114 TRP A N 1
ATOM 760 C CA . TRP A 1 114 ? 16.63970 13.22347 8.94395 1.000 21.41634 114 TRP A CA 1
ATOM 761 C C . TRP A 1 114 ? 17.23681 11.90548 8.46859 1.000 21.99794 114 TRP A C 1
ATOM 762 O O . TRP A 1 114 ? 16.51292 10.94739 8.17901 1.000 20.52427 114 TRP A O 1
ATOM 773 N N . TYR A 1 115 ? 18.56459 11.82858 8.38335 1.000 21.83049 115 TYR A N 1
ATOM 774 C CA . TYR A 1 115 ? 19.18773 10.57702 7.96516 1.000 22.31982 115 TYR A CA 1
ATOM 775 C C . TYR A 1 115 ? 18.84399 9.44502 8.92911 1.000 26.29570 115 TYR A C 1
ATOM 776 O O . TYR A 1 115 ? 18.51600 8.32441 8.50665 1.000 22.05637 115 TYR A O 1
ATOM 785 N N . GLU A 1 116 ? 18.89101 9.72084 10.23440 1.000 22.03696 116 GLU A N 1
ATOM 786 C CA . GLU A 1 116 ? 18.56762 8.67455 11.19712 1.000 25.24349 116 GLU A CA 1
ATOM 787 C C . GLU A 1 116 ? 17.08520 8.29417 11.16331 1.000 23.84685 116 GLU A C 1
ATOM 788 O O . GLU A 1 116 ? 16.74714 7.13838 11.44210 1.000 22.10370 116 GLU A O 1
ATOM 794 N N . LEU A 1 117 ? 16.18544 9.23722 10.85319 1.000 21.69078 117 LEU A N 1
ATOM 795 C CA . LEU A 1 117 ? 14.77843 8.87512 10.66015 1.000 20.57452 117 LEU A CA 1
ATOM 796 C C . LEU A 1 117 ? 14.65036 7.84810 9.54407 1.000 23.11358 117 LEU A C 1
ATOM 797 O O . LEU A 1 117 ? 13.93699 6.84350 9.67432 1.000 19.83969 117 LEU A O 1
ATOM 802 N N . SER A 1 118 ? 15.34328 8.08534 8.43106 1.000 22.69597 118 SER A N 1
ATOM 803 C CA . SER A 1 118 ? 15.27816 7.14047 7.32195 1.000 21.74317 118 SER A CA 1
ATOM 804 C C . SER A 1 118 ? 15.80555 5.77286 7.72259 1.000 23.97609 118 SER A C 1
ATOM 805 O O . SER A 1 118 ? 15.22339 4.74843 7.35492 1.000 25.07805 118 SER A O 1
ATOM 808 N N . GLU A 1 119 ? 16.91152 5.73007 8.47074 1.000 22.86050 119 GLU A N 1
ATOM 809 C CA . GLU A 1 119 ? 17.43380 4.44410 8.91645 1.000 26.39932 119 GLU A CA 1
ATOM 810 C C . GLU A 1 119 ? 16.42468 3.74334 9.80854 1.000 25.90087 119 GLU A C 1
ATOM 811 O O . GLU A 1 119 ? 16.21918 2.52919 9.70025 1.000 27.61321 119 GLU A O 1
ATOM 817 N N . LEU A 1 120 ? 15.78171 4.49779 10.69964 1.000 23.23832 120 LEU A N 1
ATOM 818 C CA . LEU A 1 120 ? 14.74889 3.90608 11.54074 1.000 26.77054 120 LEU A CA 1
ATOM 819 C C . LEU A 1 120 ? 13.56007 3.42017 10.72668 1.000 21.79210 120 LEU A C 1
ATOM 820 O O . LEU A 1 120 ? 12.90794 2.44077 11.11814 1.000 21.68363 120 LEU A O 1
ATOM 825 N N . MET A 1 121 ? 13.23298 4.09506 9.61644 1.000 23.53047 121 MET A N 1
ATOM 826 C CA . MET A 1 121 ? 12.18859 3.55354 8.75071 1.000 21.99963 121 MET A CA 1
ATOM 827 C C . MET A 1 121 ? 12.60980 2.24507 8.09067 1.000 22.57396 121 MET A C 1
ATOM 828 O O . MET A 1 121 ? 11.85133 1.27606 8.06491 1.000 24.03076 121 MET A O 1
ATOM 833 N N . VAL A 1 122 ? 13.83148 2.20453 7.54883 1.000 24.93781 122 VAL A N 1
ATOM 834 C CA . VAL A 1 122 ? 14.34451 0.95817 6.99624 1.000 26.55190 122 VAL A CA 1
ATOM 835 C C . VAL A 1 122 ? 14.29050 -0.15299 8.03958 1.000 27.68773 122 VAL A C 1
ATOM 836 O O . VAL A 1 122 ? 13.92260 -1.29631 7.73721 1.000 28.73758 122 VAL A O 1
ATOM 840 N N . LYS A 1 123 ? 14.62889 0.16378 9.28436 1.000 26.38012 123 LYS A N 1
ATOM 841 C CA . LYS A 1 123 ? 14.61901 -0.85354 10.32527 1.000 26.59161 123 LYS A CA 1
ATOM 842 C C . LYS A 1 123 ? 13.22536 -1.19374 10.82987 1.000 29.99517 123 LYS A C 1
ATOM 843 O O . LYS A 1 123 ? 13.08686 -2.15094 11.59822 1.000 31.03611 123 LYS A O 1
ATOM 849 N N . GLY A 1 124 ? 12.20108 -0.43241 10.45731 1.000 24.37501 124 GLY A N 1
ATOM 850 C CA . GLY A 1 124 ? 10.84848 -0.73319 10.87917 1.000 22.90330 124 GLY A CA 1
ATOM 851 C C . GLY A 1 124 ? 10.37600 -0.03690 12.13493 1.000 28.05969 124 GLY A C 1
ATOM 852 O O . GLY A 1 124 ? 9.29698 -0.37784 12.64144 1.000 26.43052 124 GLY A O 1
ATOM 853 N N . PHE A 1 125 ? 11.12933 0.93598 12.64897 1.000 23.97590 125 PHE A N 1
ATOM 854 C CA . PHE A 1 125 ? 10.74848 1.62276 13.87542 1.000 24.91321 125 PHE A CA 1
ATOM 855 C C . PHE A 1 125 ? 9.98145 2.91472 13.63866 1.000 25.70020 125 PHE A C 1
ATOM 856 O O . PHE A 1 125 ? 9.39569 3.44300 14.58723 1.000 22.02188 125 PHE A O 1
ATOM 864 N N . VAL A 1 126 ? 9.99350 3.44728 12.41589 1.000 20.47055 126 VAL A N 1
ATOM 865 C CA . VAL A 1 126 ? 9.31968 4.69719 12.09740 1.000 18.66836 126 VAL A CA 1
ATOM 866 C C . VAL A 1 126 ? 8.50240 4.48322 10.83060 1.000 19.82618 126 VAL A C 1
ATOM 867 O O . VAL A 1 126 ? 8.93043 3.75342 9.92935 1.000 20.58364 126 VAL A O 1
ATOM 871 N N . VAL A 1 127 ? 7.32338 5.09436 10.78562 1.000 19.79031 127 VAL A N 1
ATOM 872 C CA . VAL A 1 127 ? 6.35809 4.94405 9.69580 1.000 20.46474 127 VAL A CA 1
ATOM 873 C C . VAL A 1 127 ? 7.08114 4.96657 8.35331 1.000 17.29477 127 VAL A C 1
ATOM 874 O O . VAL A 1 127 ? 7.88217 5.87948 8.09514 1.000 18.90950 127 VAL A O 1
ATOM 878 N N . PRO A 1 128 ? 6.82338 3.99916 7.47347 1.000 17.47931 128 PRO A N 1
ATOM 879 C CA . PRO A 1 128 ? 7.50569 3.97535 6.17834 1.000 18.84821 128 PRO A CA 1
ATOM 880 C C . PRO A 1 128 ? 6.81211 4.86211 5.15724 1.000 21.63204 128 PRO A C 1
ATOM 881 O O . PRO A 1 128 ? 5.63553 5.20401 5.28609 1.000 16.86344 128 PRO A O 1
ATOM 885 N N . VAL A 1 129 ? 7.57047 5.23152 4.12898 1.000 20.57826 129 VAL A N 1
ATOM 886 C CA . VAL A 1 129 ? 6.95306 5.91479 2.98788 1.000 18.73378 129 VAL A CA 1
ATOM 887 C C . VAL A 1 129 ? 6.08697 4.90635 2.24076 1.000 19.65722 129 VAL A C 1
ATOM 888 O O . VAL A 1 129 ? 6.58409 3.82007 1.89768 1.000 17.73379 129 VAL A O 1
ATOM 892 N N . PRO A 1 130 ? 4.80479 5.18059 2.01540 1.000 20.31487 130 PRO A N 1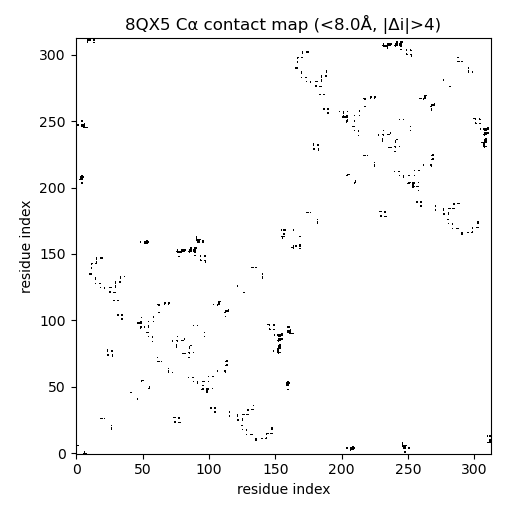
ATOM 893 C CA . PRO A 1 130 ? 4.01132 4.28736 1.14846 1.000 15.31500 130 PRO A CA 1
ATOM 894 C C . PRO A 1 130 ? 4.62141 4.23510 -0.24063 1.000 18.41612 130 PRO A C 1
ATOM 895 O O . PRO A 1 130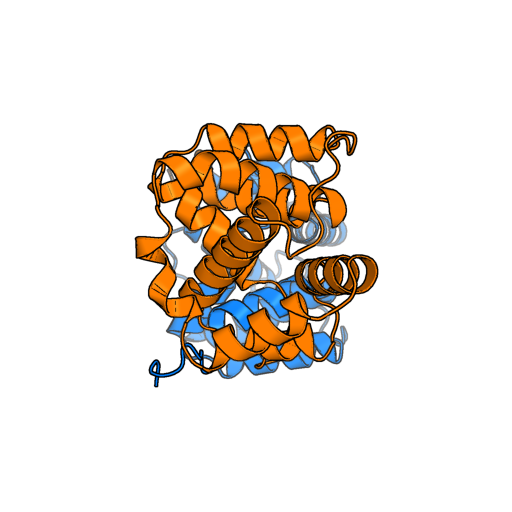 ? 4.88411 5.27031 -0.85736 1.000 16.48454 130 PRO A O 1
ATOM 899 N N . THR A 1 131 ? 4.86831 3.01841 -0.73577 1.000 17.71454 131 THR A N 1
ATOM 900 C CA . THR A 1 131 ? 5.36905 2.96884 -2.10117 1.000 16.87844 131 THR A CA 1
ATOM 901 C C . THR A 1 131 ? 4.25769 3.22683 -3.10794 1.000 16.99279 131 THR A C 1
ATOM 902 O O . THR A 1 131 ? 4.55953 3.41853 -4.29328 1.000 17.81558 131 THR A O 1
ATOM 906 N N . ASP A 1 132 ? 2.99466 3.29557 -2.66916 1.000 16.44393 132 ASP A N 1
ATOM 907 C CA . ASP A 1 132 ? 1.92547 3.73796 -3.56431 1.000 16.52296 132 ASP A CA 1
ATOM 908 C C . ASP A 1 132 ? 1.55414 5.20255 -3.33439 1.000 20.57607 132 ASP A C 1
ATOM 909 O O . ASP A 1 132 ? 0.52352 5.65775 -3.83137 1.000 19.74379 132 ASP A O 1
ATOM 914 N N . TYR A 1 133 ? 2.40275 5.96737 -2.64454 1.000 14.79755 133 TYR A N 1
ATOM 915 C CA . TYR A 1 133 ? 2.29774 7.42620 -2.71046 1.000 19.67225 133 TYR A CA 1
ATOM 916 C C . TYR A 1 133 ? 2.98805 7.87983 -3.98642 1.000 18.98842 133 TYR A C 1
ATOM 917 O O . TYR A 1 133 ? 4.17097 7.58768 -4.19025 1.000 16.69770 133 TYR A O 1
ATOM 926 N N . LYS A 1 134 ? 2.25066 8.57639 -4.84802 1.000 18.88381 134 LYS A N 1
ATOM 927 C CA . LYS A 1 134 ? 2.76842 9.05883 -6.12121 1.000 19.58921 134 LYS A CA 1
ATOM 928 C C . LYS A 1 134 ? 3.19486 10.51295 -5.97188 1.000 17.54789 134 LYS A C 1
ATOM 929 O O . LYS A 1 134 ? 2.37318 11.37144 -5.63482 1.000 15.29208 134 LYS A O 1
ATOM 935 N N . ILE A 1 135 ? 4.47121 10.79683 -6.23312 1.000 17.78856 135 ILE A N 1
ATOM 936 C CA . ILE A 1 135 ? 4.91023 12.18640 -6.23909 1.000 19.63464 135 ILE A CA 1
ATOM 937 C C . ILE A 1 135 ? 4.28813 12.91804 -7.42937 1.000 19.76743 135 ILE A C 1
ATOM 938 O O . ILE A 1 135 ? 4.09664 12.33937 -8.50246 1.000 20.54685 135 ILE A O 1
ATOM 943 N N . SER A 1 136 ? 3.98171 14.20742 -7.25359 1.000 18.75771 136 SER A N 1
ATOM 944 C CA . SER A 1 136 ? 3.34315 14.96888 -8.32274 1.000 19.67358 136 SER A CA 1
ATOM 945 C C . SER A 1 136 ? 4.33363 15.29202 -9.44136 1.000 22.22495 136 SER A C 1
ATOM 946 O O . SER A 1 136 ? 5.54354 15.06804 -9.33415 1.000 20.28568 136 SER A O 1
ATOM 949 N N . ARG A 1 137 ? 3.79396 15.83426 -10.54013 1.000 22.01051 137 ARG A N 1
ATOM 950 C CA . ARG A 1 137 ? 4.64538 16.28754 -11.63010 1.000 25.59722 137 ARG A CA 1
ATOM 951 C C . ARG A 1 137 ? 5.70300 17.25523 -11.11216 1.000 23.12452 137 ARG A C 1
ATOM 952 O O . ARG A 1 137 ? 6.89579 17.09726 -11.38303 1.000 25.76927 137 ARG A O 1
ATOM 960 N N . ASP A 1 138 ? 5.28434 18.25554 -10.33877 1.000 23.46186 138 ASP A N 1
ATOM 961 C CA . ASP A 1 138 ? 6.24813 19.20616 -9.78888 1.000 26.32341 138 ASP A CA 1
ATOM 962 C C . ASP A 1 138 ? 7.29976 18.49194 -8.94483 1.000 25.87778 138 ASP A C 1
ATOM 963 O O . ASP A 1 138 ? 8.50027 18.74302 -9.08909 1.000 21.11360 138 ASP A O 1
ATOM 968 N N . GLY A 1 139 ? 6.85897 17.60233 -8.04459 1.000 22.92415 139 GLY A N 1
ATOM 969 C CA . GLY A 1 139 ? 7.80171 16.87355 -7.20444 1.000 20.11973 139 GLY A CA 1
ATOM 970 C C . GLY A 1 139 ? 8.78406 16.04454 -8.00223 1.000 24.44381 139 GLY A C 1
ATOM 971 O O . GLY A 1 139 ? 9.97104 15.98985 -7.67721 1.000 21.16041 139 GLY A O 1
ATOM 972 N N . SER A 1 140 ? 8.30545 15.39499 -9.06637 1.000 22.51505 140 SER A N 1
ATOM 973 C CA . SER A 1 140 ? 9.19054 14.59036 -9.89910 1.000 27.78382 140 SER A CA 1
ATOM 974 C C . SER A 1 140 ? 10.26220 15.44490 -10.55259 1.000 25.40373 140 SER A C 1
ATOM 975 O O . SER A 1 140 ? 11.42478 15.03668 -10.63645 1.000 26.91246 140 SER A O 1
ATOM 978 N N . GLN A 1 141 ? 9.88321 16.63616 -11.00868 1.000 22.24091 141 GLN A N 1
ATOM 979 C CA . GLN A 1 141 ? 10.84586 17.57716 -11.58103 1.000 27.89415 141 GLN A CA 1
ATOM 980 C C . GLN A 1 141 ? 11.89969 17.99523 -10.56438 1.000 25.37561 141 GLN A C 1
ATOM 981 O O . GLN A 1 141 ? 13.07913 18.13372 -10.90868 1.000 27.22412 141 GLN A O 1
ATOM 987 N N . VAL A 1 142 ? 11.49759 18.20575 -9.30482 1.000 22.42609 142 VAL A N 1
ATOM 988 C CA . VAL A 1 142 ? 12.46733 18.56726 -8.27161 1.000 21.66043 142 VAL A CA 1
ATOM 989 C C . VAL A 1 142 ? 13.39248 17.38888 -7.98507 1.000 25.63093 142 VAL A C 1
ATOM 990 O O . VAL A 1 142 ? 14.61296 17.55169 -7.85571 1.000 25.06612 142 VAL A O 1
ATOM 994 N N . LEU A 1 143 ? 12.83100 16.17936 -7.89193 1.000 24.33684 143 LEU A N 1
ATOM 995 C CA . LEU A 1 143 ? 13.66223 15.00125 -7.65565 1.000 27.03596 143 LEU A CA 1
ATOM 996 C C . LEU A 1 143 ? 14.66731 14.80849 -8.78813 1.000 32.51500 143 LEU A C 1
ATOM 997 O O . LEU A 1 143 ? 15.84901 14.52751 -8.53803 1.000 30.92600 143 LEU A O 1
ATOM 1002 N N . GLU A 1 144 ? 14.21852 14.95864 -10.04292 1.000 30.03811 144 GLU A N 1
ATOM 1003 C CA . GLU A 1 144 ? 15.13105 14.84044 -11.18113 1.000 32.95788 144 GLU A CA 1
ATOM 1004 C C . GLU A 1 144 ? 16.23203 15.89136 -11.12337 1.000 32.21801 144 GLU A C 1
ATOM 1005 O O . GLU A 1 144 ? 17.39915 15.58810 -11.39493 1.000 36.92086 144 GLU A O 1
ATOM 1011 N N . ALA A 1 145 ? 15.88107 17.13998 -10.79176 1.000 30.98525 145 ALA A N 1
ATOM 1012 C CA . ALA A 1 145 ? 16.89266 18.18883 -10.68945 1.000 32.21810 145 ALA A CA 1
ATOM 1013 C C . ALA A 1 145 ? 17.93714 17.83728 -9.63921 1.000 33.62133 145 ALA A C 1
ATOM 1014 O O . ALA A 1 145 ? 19.14404 17.97171 -9.87634 1.000 31.90399 145 ALA A O 1
ATOM 1016 N N . LEU A 1 146 ? 17.49035 17.37442 -8.46704 1.000 32.00641 146 LEU A N 1
ATOM 1017 C CA . LEU A 1 146 ? 18.42891 17.04723 -7.39970 1.000 34.01513 146 LEU A CA 1
ATOM 1018 C C . LEU A 1 146 ? 19.32910 15.88210 -7.80560 1.000 35.57005 146 LEU A C 1
ATOM 1019 O O . LEU A 1 146 ? 20.53665 15.89347 -7.53923 1.000 36.57466 146 LEU A O 1
ATOM 1024 N N . LYS A 1 147 ? 18.75837 14.87424 -8.46876 1.000 37.92688 147 LYS A N 1
ATOM 1025 C CA . LYS A 1 147 ? 19.55512 13.73893 -8.91964 1.000 39.03715 147 LYS A CA 1
ATOM 1026 C C . LYS A 1 147 ? 20.56549 14.14670 -9.98538 1.000 41.17099 147 LYS A C 1
ATOM 1027 O O . LYS A 1 147 ? 21.59155 13.48000 -10.14269 1.000 45.84218 147 LYS A O 1
ATOM 1033 N N . GLY A 1 148 ? 20.29121 15.21953 -10.73584 1.000 40.02566 148 GLY A N 1
ATOM 1034 C CA . GLY A 1 148 ? 21.23009 15.73162 -11.72272 1.000 39.62118 148 GLY A CA 1
ATOM 1035 C C . GLY A 1 148 ? 22.32784 16.62617 -11.18295 1.000 42.03514 148 GLY A C 1
ATOM 1036 O O . GLY A 1 148 ? 23.26690 16.94928 -11.92112 1.000 42.44424 148 GLY A O 1
ATOM 1037 N N . LEU A 1 149 ? 22.21615 17.06165 -9.93274 1.000 36.75818 149 LEU A N 1
ATOM 1038 C CA . LEU A 1 149 ? 23.28214 17.78823 -9.27066 1.000 37.09471 149 LEU A CA 1
ATOM 1039 C C . LEU A 1 149 ? 24.39110 16.81580 -8.86535 1.000 40.61976 149 LEU A C 1
ATOM 1040 O O . LEU A 1 149 ? 24.17058 15.60698 -8.72183 1.000 41.46799 149 LEU A O 1
ATOM 1045 N N . ASP A 1 150 ? 25.59528 17.34610 -8.68043 1.000 39.91296 150 ASP A N 1
ATOM 1046 C CA . ASP A 1 150 ? 26.64871 16.47629 -8.18224 1.000 44.33269 150 ASP A CA 1
ATOM 1047 C C . ASP A 1 150 ? 26.47113 16.26189 -6.67810 1.000 41.51426 150 ASP A C 1
ATOM 1048 O O . ASP A 1 150 ? 25.71714 16.97252 -6.00704 1.000 40.24242 150 ASP A O 1
ATOM 1053 N N . PHE A 1 151 ? 27.18771 15.27110 -6.14229 1.000 40.94284 151 PHE A N 1
ATOM 1054 C CA . PHE A 1 151 ? 26.98697 14.90296 -4.74019 1.000 41.45472 151 PHE A CA 1
ATOM 1055 C C . PHE A 1 151 ? 27.18486 16.10403 -3.81922 1.000 40.89849 151 PHE A C 1
ATOM 1056 O O . PHE A 1 151 ? 26.48725 16.24616 -2.80649 1.000 38.05079 151 PHE A O 1
ATOM 1064 N N . GLY A 1 152 ? 28.12522 16.98537 -4.15975 1.000 40.14113 152 GLY A N 1
ATOM 1065 C CA . GLY A 1 152 ? 28.39015 18.13406 -3.31136 1.000 37.42212 152 GLY A CA 1
ATOM 1066 C C . GLY A 1 152 ? 27.27202 19.15976 -3.33200 1.000 37.62160 152 GLY A C 1
ATOM 1067 O O . GLY A 1 152 ? 26.91058 19.71536 -2.29102 1.000 37.59840 152 GLY A O 1
ATOM 1068 N N . GLN A 1 153 ? 26.72100 19.44423 -4.51465 1.000 39.43291 153 GLN A N 1
ATOM 1069 C CA . GLN A 1 153 ? 25.57973 20.35139 -4.57218 1.000 40.15905 153 GLN A CA 1
ATOM 1070 C C . GLN A 1 153 ? 24.36974 19.73322 -3.88952 1.000 30.51142 153 GLN A C 1
ATOM 1071 O O . GLN A 1 153 ? 23.58141 20.44254 -3.26001 1.000 32.88059 153 GLN A O 1
ATOM 1077 N N . GLN A 1 154 ? 24.21145 18.40986 -4.01761 1.000 33.52988 154 GLN A N 1
ATOM 1078 C CA . GLN A 1 154 ? 23.13557 17.70494 -3.32702 1.000 31.74685 154 GLN A CA 1
ATOM 1079 C C . GLN A 1 154 ? 23.19955 17.95606 -1.82319 1.000 32.04248 154 GLN A C 1
ATOM 1080 O O . GLN A 1 154 ? 22.18172 18.26492 -1.18861 1.000 28.05899 154 GLN A O 1
ATOM 1086 N N . ILE A 1 155 ? 24.39494 17.84401 -1.22705 1.000 31.78736 155 ILE A N 1
ATOM 1087 C CA . ILE A 1 155 ? 24.51630 18.13562 0.20305 1.000 30.45238 155 ILE A CA 1
ATOM 1088 C C . ILE A 1 155 ? 24.07812 19.55736 0.50141 1.000 28.44764 155 ILE A C 1
ATOM 1089 O O . ILE A 1 155 ? 23.41114 19.82121 1.51161 1.000 27.74356 155 ILE A O 1
ATOM 1094 N N . THR A 1 156 ? 24.45070 20.50547 -0.36390 1.000 30.05502 156 THR A N 1
ATOM 1095 C CA . THR A 1 156 ? 24.16115 21.90113 -0.05904 1.000 28.72185 156 THR A CA 1
ATOM 1096 C C . THR A 1 156 ? 22.66527 22.17667 -0.10050 1.000 27.27711 156 THR A C 1
ATOM 1097 O O . THR A 1 156 ? 22.13133 22.89269 0.75738 1.000 28.03784 156 THR A O 1
ATOM 1101 N N . VAL A 1 157 ? 21.97981 21.63318 -1.10341 1.000 26.86779 157 VAL A N 1
ATOM 1102 C CA . VAL A 1 157 ? 20.53257 21.80572 -1.19854 1.000 23.39839 157 VAL A CA 1
ATOM 1103 C C . VAL A 1 157 ? 19.84404 21.18766 0.01547 1.000 22.68425 157 VAL A C 1
ATOM 1104 O O . VAL A 1 157 ? 18.97445 21.80186 0.64843 1.000 20.91341 157 VAL A O 1
ATOM 1108 N N . LEU A 1 158 ? 20.18532 19.93317 0.31959 1.000 26.25723 158 LEU A N 1
ATOM 1109 C CA . LEU A 1 158 ? 19.49609 19.22273 1.39602 1.000 23.85093 158 LEU A CA 1
ATOM 1110 C C . LEU A 1 158 ? 19.69739 19.93131 2.72255 1.000 26.45930 158 LEU A C 1
ATOM 1111 O O . LEU A 1 158 ? 18.77033 20.03130 3.53417 1.000 25.05478 158 LEU A O 1
ATOM 1116 N N . ARG A 1 159 ? 20.89387 20.46812 2.95174 1.000 26.97349 159 ARG A N 1
ATOM 1117 C CA . ARG A 1 159 ? 21.13374 21.16368 4.21064 1.000 27.00412 159 ARG A CA 1
ATOM 1118 C C . ARG A 1 159 ? 20.23488 22.38369 4.34957 1.000 26.74802 159 ARG A C 1
ATOM 1119 O O . ARG A 1 159 ? 19.63595 22.60823 5.40674 1.000 26.00439 159 ARG A O 1
ATOM 1127 N N . LYS A 1 160 ? 20.13523 23.19680 3.29419 1.000 29.17144 160 LYS A N 1
ATOM 1128 C CA . LYS A 1 160 ? 19.31316 24.40305 3.37394 1.000 25.47877 160 LYS A CA 1
ATOM 1129 C C . LYS A 1 160 ? 17.84278 24.06140 3.55796 1.000 21.21580 160 LYS A C 1
ATOM 1130 O O . LYS A 1 160 ? 17.14601 24.67851 4.36792 1.000 23.92139 160 LYS A O 1
ATOM 1136 N N . VAL A 1 161 ? 17.35191 23.09103 2.78571 1.000 24.21394 161 VAL A N 1
ATOM 1137 C CA . VAL A 1 161 ? 15.94746 22.69165 2.83843 1.000 21.68994 161 VAL A CA 1
ATOM 1138 C C . VAL A 1 161 ? 15.56247 22.20524 4.24023 1.000 23.89553 161 VAL A C 1
ATOM 1139 O O . VAL A 1 161 ? 14.52430 22.60003 4.79655 1.000 25.23360 161 VAL A O 1
ATOM 1143 N N . VAL A 1 162 ? 16.39252 21.35987 4.84811 1.000 22.03465 162 VAL A N 1
ATOM 1144 C CA . VAL A 1 162 ? 16.04484 20.93683 6.20800 1.000 23.05679 162 VAL A CA 1
ATOM 1145 C C . VAL A 1 162 ? 16.36259 22.00775 7.25348 1.000 27.74172 162 VAL A C 1
ATOM 1146 O O . VAL A 1 162 ? 15.72256 22.03622 8.32076 1.000 22.79735 162 VAL A O 1
ATOM 1150 N N . ALA A 1 163 ? 17.30715 22.91575 6.97351 1.000 28.32222 163 ALA A N 1
ATOM 1151 C CA . ALA A 1 163 ? 17.60963 23.98008 7.93135 1.000 26.86387 163 ALA A CA 1
ATOM 1152 C C . ALA A 1 163 ? 16.39859 24.87047 8.16830 1.000 28.83107 163 ALA A C 1
ATOM 1153 O O . ALA A 1 163 ? 16.17624 25.34926 9.28962 1.000 25.27718 163 ALA A O 1
ATOM 1155 N N . ASP A 1 164 ? 15.59649 25.09883 7.12617 1.000 24.33306 164 ASP A N 1
ATOM 1156 C CA . ASP A 1 164 ? 14.44254 25.97903 7.21840 1.000 24.42916 164 ASP A CA 1
ATOM 1157 C C . ASP A 1 164 ? 13.23968 25.31404 7.86298 1.000 26.89615 164 ASP A C 1
ATOM 1158 O O . ASP A 1 164 ? 12.23146 25.98708 8.08529 1.000 29.15017 164 ASP A O 1
ATOM 1163 N N . MET A 1 165 ? 13.32165 24.03444 8.20805 1.000 26.29255 165 MET A N 1
ATOM 1164 C CA . MET A 1 165 ? 12.17036 23.33233 8.76116 1.000 22.71118 165 MET A CA 1
ATOM 1165 C C . MET A 1 165 ? 12.05398 23.58412 10.26731 1.000 24.95323 165 MET A C 1
ATOM 1166 O O . MET A 1 165 ? 12.97804 24.08944 10.90948 1.000 26.80142 165 MET A O 1
ATOM 1171 N N . GLY A 1 166 ? 10.89045 23.25667 10.81942 1.000 21.68471 166 GLY A N 1
ATOM 1172 C CA . GLY A 1 166 ? 10.63354 23.49020 12.23308 1.000 25.02590 166 GLY A CA 1
ATOM 1173 C C . GLY A 1 166 ? 10.34810 24.95867 12.52853 1.000 28.41037 166 GLY A C 1
ATOM 1174 O O . GLY A 1 166 ? 9.91479 25.71579 11.66142 1.000 25.26736 166 GLY A O 1
ATOM 1175 N N . VAL A 1 167 ? 10.61526 25.36509 13.77216 1.000 27.05195 167 VAL A N 1
ATOM 1176 C CA . VAL A 1 167 ? 10.37438 26.72953 14.24435 1.000 26.76695 167 VAL A CA 1
ATOM 1177 C C . VAL A 1 167 ? 11.72172 27.41204 14.47488 1.000 35.22452 167 VAL A C 1
ATOM 1178 O O . VAL A 1 167 ? 12.59314 26.86281 15.16043 1.000 30.61968 167 VAL A O 1
ATOM 1182 N N . ASP A 1 168 ? 11.88199 28.60552 13.92233 1.000 34.00749 168 ASP A N 1
ATOM 1183 C CA . ASP A 1 168 ? 13.05175 29.44891 14.15126 1.000 38.51024 168 ASP A CA 1
ATOM 1184 C C . ASP A 1 168 ? 13.15574 29.84373 15.62087 1.000 34.74952 168 ASP A C 1
ATOM 1185 O O . ASP A 1 168 ? 12.24239 30.49650 16.13851 1.000 38.03929 168 ASP A O 1
ATOM 1190 N N . PRO A 1 169 ? 14.23669 29.49976 16.31020 1.000 37.57984 169 PRO A N 1
ATOM 1191 C CA . PRO A 1 169 ? 14.32725 29.86682 17.73434 1.000 39.73790 169 PR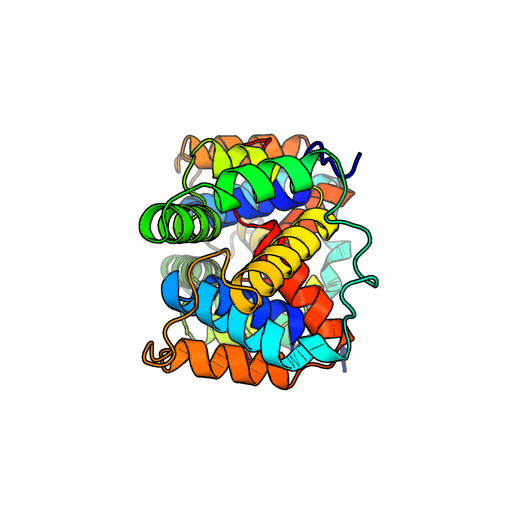O A CA 1
ATOM 1192 C C . PRO A 1 169 ? 14.31681 31.36090 17.96737 1.000 43.37346 169 PRO A C 1
ATOM 1193 O O . PRO A 1 169 ? 13.94113 31.79400 19.06037 1.000 49.81027 169 PRO A O 1
ATOM 1197 N N . LEU A 1 170 ? 14.69646 32.17707 16.98680 1.000 41.72440 170 LEU A N 1
ATOM 1198 C CA . LEU A 1 170 ? 14.60282 33.62125 17.15431 1.000 48.21524 170 LEU A CA 1
ATOM 1199 C C . LEU A 1 170 ? 13.38082 34.19694 16.44619 1.000 52.07144 170 LEU A C 1
ATOM 1200 O O . LEU A 1 170 ? 13.38723 35.35281 16.01082 1.000 55.25031 170 LEU A O 1
ATOM 1205 N N . ALA A 1 171 ? 12.31388 33.40936 16.35972 1.000 53.11085 171 ALA A N 1
ATOM 1206 C CA . ALA A 1 171 ? 11.05414 33.84355 15.77620 1.000 53.93812 171 ALA A CA 1
ATOM 1207 C C . ALA A 1 171 ? 10.21077 34.57970 16.80653 1.000 58.85786 171 ALA A C 1
ATOM 1208 O O . ALA A 1 171 ? 9.05825 34.21861 17.04638 1.000 68.24269 171 ALA A O 1
ATOM 1210 N N . PHE B 1 17 ? 25.93422 20.05814 23.00810 1.000 64.73854 17 PHE B N 1
ATOM 1211 C CA . PHE B 1 17 ? 26.59435 20.21059 21.71447 1.000 62.58781 17 PHE B CA 1
ATOM 1212 C C . PHE B 1 17 ? 25.58547 19.95521 20.58851 1.000 63.18431 17 PHE B C 1
ATOM 1213 O O . PHE B 1 17 ? 24.44496 19.56045 20.84405 1.000 58.27673 17 PHE B O 1
ATOM 1221 N N . GLY B 1 18 ? 26.00152 20.17343 19.34244 1.000 60.64088 18 GLY B N 1
ATOM 1222 C CA . GLY B 1 18 ? 25.06185 20.04755 18.24269 1.000 51.28614 18 GLY B CA 1
ATOM 1223 C C . GLY B 1 18 ? 23.89942 21.00984 18.32240 1.000 48.44625 18 GLY B C 1
ATOM 1224 O O . GLY B 1 18 ? 22.86970 20.79268 17.67036 1.000 41.68176 18 GLY B O 1
ATOM 1225 N N . ILE B 1 19 ? 24.03821 22.07183 19.10883 1.000 49.08823 19 ILE B N 1
ATOM 1226 C CA . ILE B 1 19 ? 22.98128 23.04415 19.32092 1.000 42.32849 19 ILE B CA 1
ATOM 1227 C C . ILE B 1 19 ? 23.30157 24.31548 18.54786 1.000 48.98646 19 ILE B C 1
ATOM 1228 O O . ILE B 1 19 ? 24.43173 24.55101 18.11906 1.000 50.49594 19 ILE B O 1
ATOM 1233 N N . GLN B 1 20 ? 22.28562 25.16002 18.40395 1.000 44.28084 20 GLN B N 1
ATOM 1234 C CA . GLN B 1 20 ? 22.33562 26.30799 17.51525 1.000 46.90544 20 GLN B CA 1
ATOM 1235 C C . GLN B 1 20 ? 21.57804 27.45979 18.15679 1.000 54.15134 20 GLN B C 1
ATOM 1236 O O . GLN B 1 20 ? 20.37609 27.34966 18.42283 1.000 54.11209 20 GLN B O 1
ATOM 1242 N N . THR B 1 21 ? 22.28913 28.55942 18.41135 1.000 55.51503 21 THR B N 1
ATOM 1243 C CA . THR B 1 21 ? 21.67895 29.71674 19.05802 1.000 56.25221 21 THR B CA 1
ATOM 1244 C C . THR B 1 21 ? 20.61943 30.35990 18.16662 1.000 56.55554 21 THR B C 1
ATOM 1245 O O . THR B 1 21 ? 19.58302 30.82461 18.65650 1.000 57.94999 21 THR B O 1
ATOM 1249 N N . GLY B 1 22 ? 20.86586 30.39759 16.86611 1.000 50.48050 22 GLY B N 1
ATOM 1250 C CA . GLY B 1 22 ? 20.02759 31.13347 15.93059 1.000 48.71857 22 GLY B CA 1
ATOM 1251 C C . GLY B 1 22 ? 20.92663 31.76500 14.88257 1.000 50.92670 22 GLY B C 1
ATOM 1252 O O . GLY B 1 22 ? 22.07550 32.11894 15.14228 1.000 47.39751 22 GLY B O 1
ATOM 1253 N N . ASP B 1 23 ? 20.39137 31.88133 13.65832 1.000 43.63589 23 ASP B N 1
ATOM 1254 C CA . ASP B 1 23 ? 21.06739 32.52848 12.53127 1.000 40.77581 23 ASP B CA 1
ATOM 1255 C C . ASP B 1 23 ? 20.26386 33.78365 12.20488 1.000 39.88359 23 ASP B C 1
ATOM 1256 O O . ASP B 1 23 ? 19.20333 33.69556 11.58389 1.000 36.42872 23 ASP B O 1
ATOM 1261 N N . ALA B 1 24 ? 20.75620 34.94632 12.64458 1.000 31.84694 24 ALA B N 1
ATOM 1262 C CA . ALA B 1 24 ? 19.99825 36.18305 12.46800 1.000 33.73937 24 ALA B CA 1
ATOM 1263 C C . ALA B 1 24 ? 19.83000 36.52671 10.99063 1.000 29.36275 24 ALA B C 1
ATOM 1264 O O . ALA B 1 24 ? 18.78126 37.03906 10.57532 1.000 27.79550 24 ALA B O 1
ATOM 1266 N N . VAL B 1 25 ? 20.84383 36.22872 10.17997 1.000 30.63826 25 VAL B N 1
ATOM 1267 C CA . VAL B 1 25 ? 20.77608 36.54139 8.75474 1.000 29.80088 25 VAL B CA 1
ATOM 1268 C C . VAL B 1 25 ? 19.74720 35.65729 8.06687 1.000 30.82054 25 VAL B C 1
ATOM 1269 O O . VAL B 1 25 ? 18.89560 36.13521 7.30607 1.000 26.56121 25 VAL B O 1
ATOM 1273 N N . ALA B 1 26 ? 19.80661 34.35116 8.32072 1.000 28.64303 26 ALA B N 1
ATOM 1274 C CA . ALA B 1 26 ? 18.83766 33.45489 7.70419 1.000 29.51001 26 ALA B CA 1
ATOM 1275 C C . ALA B 1 26 ? 17.42903 33.77337 8.18344 1.000 27.89199 26 ALA B C 1
ATOM 1276 O O . ALA B 1 26 ? 16.46563 33.72153 7.40472 1.000 29.46965 26 ALA B O 1
ATOM 1278 N N . SER B 1 27 ? 17.28990 34.11814 9.46272 1.000 27.57679 27 SER B N 1
ATOM 1279 C CA . SER B 1 27 ? 15.96291 34.33707 10.01256 1.000 28.85790 27 SER B CA 1
ATOM 1280 C C . SER B 1 27 ? 15.35541 35.61888 9.45172 1.000 27.07672 27 SER B C 1
ATOM 1281 O O . SER B 1 27 ? 14.15265 35.67442 9.17481 1.000 28.13961 27 SER B O 1
ATOM 1284 N N . THR B 1 28 ? 16.17556 36.65415 9.26104 1.000 23.62494 28 THR B N 1
ATOM 1285 C CA . THR B 1 28 ? 15.68104 37.89632 8.67495 1.000 23.39782 28 THR B CA 1
ATOM 1286 C C . THR B 1 28 ? 15.25033 37.69482 7.22786 1.000 22.25517 28 THR B C 1
ATOM 1287 O O . THR B 1 28 ? 14.22724 38.23701 6.79306 1.000 23.75231 28 THR B O 1
ATOM 1291 N N . ILE B 1 29 ? 16.01288 36.92024 6.46233 1.000 21.63638 29 ILE B N 1
ATOM 1292 C CA . ILE B 1 29 ? 15.59805 36.60852 5.09731 1.000 21.51064 29 ILE B CA 1
ATOM 1293 C C . ILE B 1 29 ? 14.22596 35.94502 5.09665 1.000 24.94429 29 ILE B C 1
ATOM 1294 O O . ILE B 1 29 ? 13.34115 36.30091 4.30554 1.000 22.15519 29 ILE B O 1
ATOM 1299 N N . THR B 1 30 ? 14.03290 34.95272 5.97481 1.000 24.44486 30 THR B N 1
ATOM 1300 C CA . THR B 1 30 ? 12.79085 34.18321 5.97058 1.000 25.41904 30 THR B CA 1
ATOM 1301 C C . THR B 1 30 ? 11.58469 35.06717 6.26482 1.000 23.89424 30 THR B C 1
ATOM 1302 O O . THR B 1 30 ? 10.54397 34.97129 5.59770 1.000 22.63024 30 THR B O 1
ATOM 1306 N N . VAL B 1 31 ? 11.69431 35.92300 7.27578 1.000 21.08864 31 VAL B N 1
ATOM 1307 C CA . VAL B 1 31 ? 10.56833 36.78641 7.61242 1.000 22.96138 31 VAL B CA 1
ATOM 1308 C C . VAL B 1 31 ? 10.33743 37.82084 6.51224 1.000 22.95352 31 VAL B C 1
ATOM 1309 O O . VAL B 1 31 ? 9.19187 38.15603 6.18902 1.000 19.31621 31 VAL B O 1
ATOM 1313 N N . PHE B 1 32 ? 11.40769 38.33721 5.90992 1.000 20.15718 32 PHE B N 1
ATOM 1314 C CA . PHE B 1 32 ? 11.21521 39.26154 4.78912 1.000 19.43628 32 PHE B CA 1
ATOM 1315 C C . PHE B 1 32 ? 10.42824 38.60126 3.66442 1.000 21.04305 32 PHE B C 1
ATOM 1316 O O . PHE B 1 32 ? 9.47750 39.18178 3.12560 1.000 18.42286 32 PHE B O 1
ATOM 1324 N N . GLN B 1 33 ? 10.82317 37.38465 3.28040 1.000 19.22127 33 GLN B N 1
ATOM 1325 C CA . GLN B 1 33 ? 10.18617 36.75274 2.13411 1.000 22.53285 33 GLN B CA 1
ATOM 1326 C C . GLN B 1 33 ? 8.75970 36.33052 2.42170 1.000 23.40379 33 GLN B C 1
ATOM 1327 O O . GLN B 1 33 ? 8.03290 36.02452 1.47981 1.000 23.78772 33 GLN B O 1
ATOM 1333 N N . ALA B 1 34 ? 8.32804 36.36433 3.68244 1.000 20.51125 34 ALA B N 1
ATOM 1334 C CA . ALA B 1 34 ? 6.94233 36.08476 4.03127 1.000 22.39811 34 ALA B CA 1
ATOM 1335 C C . ALA B 1 34 ? 6.07467 37.33447 4.08986 1.000 23.13545 34 ALA B C 1
ATOM 1336 O O . ALA B 1 34 ? 4.85942 37.20973 4.27049 1.000 23.08733 34 ALA B O 1
ATOM 1338 N N . LEU B 1 35 ? 6.66858 38.52266 3.98094 1.000 17.11407 35 LEU B N 1
ATOM 1339 C CA . LEU B 1 35 ? 5.93089 39.77771 3.95229 1.000 16.60569 35 LEU B CA 1
ATOM 1340 C C . LEU B 1 35 ? 5.06699 39.87345 2.70481 1.000 18.84322 35 LEU B C 1
ATOM 1341 O O . LEU B 1 35 ? 5.36554 39.27593 1.66403 1.000 17.08624 35 LEU B O 1
ATOM 1346 N N . SER B 1 36 ? 3.99805 40.66494 2.80871 1.000 16.91489 36 SER B N 1
ATOM 1347 C CA . SER B 1 36 ? 3.24904 41.04225 1.61492 1.000 17.57902 36 SER B CA 1
ATOM 1348 C C . SER B 1 36 ? 4.18397 41.68696 0.58827 1.000 17.06323 36 SER B C 1
ATOM 1349 O O . SER B 1 36 ? 5.25098 42.19761 0.93001 1.000 16.85335 36 SER B O 1
ATOM 1352 N N . ILE B 1 37 ? 3.74960 41.71510 -0.68001 1.000 15.67383 37 ILE B N 1
ATOM 1353 C CA . ILE B 1 37 ? 4.56064 42.37415 -1.71002 1.000 16.94495 37 ILE B CA 1
ATOM 1354 C C . ILE B 1 37 ? 4.77872 43.84476 -1.37257 1.000 17.50612 37 ILE B C 1
ATOM 1355 O O . ILE B 1 37 ? 5.88728 44.37624 -1.53901 1.000 16.08295 37 ILE B O 1
ATOM 1360 N N . ASP B 1 38 ? 3.71171 44.54793 -0.96191 1.000 13.04519 38 ASP B N 1
ATOM 1361 C CA . ASP B 1 38 ? 3.84456 45.97305 -0.65579 1.000 16.03379 38 ASP B CA 1
ATOM 1362 C C . ASP B 1 38 ? 4.85993 46.19932 0.45257 1.000 15.60130 38 ASP B C 1
ATOM 1363 O O . ASP B 1 38 ? 5.66927 47.13646 0.38705 1.000 14.26747 38 ASP B O 1
ATOM 1368 N N . ASP B 1 39 ? 4.78030 45.39223 1.52226 1.000 15.66194 39 ASP B N 1
ATOM 1369 C CA . ASP B 1 39 ? 5.73606 45.51372 2.62334 1.000 15.77412 39 ASP B CA 1
ATOM 1370 C C . ASP B 1 39 ? 7.15988 45.24377 2.14775 1.000 14.22007 39 ASP B C 1
ATOM 1371 O O . ASP B 1 39 ? 8.09158 45.93300 2.56624 1.000 15.82589 39 ASP B O 1
ATOM 1376 N N . GLN B 1 40 ? 7.34963 44.22845 1.29126 1.000 16.05071 40 GLN B N 1
ATOM 1377 C CA . GLN B 1 40 ? 8.68990 43.93324 0.77007 1.000 17.72095 40 GLN B CA 1
ATOM 1378 C C . GLN B 1 40 ? 9.27708 45.14574 0.06337 1.000 15.79370 40 GLN B C 1
ATOM 1379 O O . GLN B 1 40 ? 10.42341 45.52462 0.31274 1.000 15.90561 40 GLN B O 1
ATOM 1385 N N . LEU B 1 41 ? 8.50234 45.75457 -0.84182 1.000 15.31047 41 LEU B N 1
ATOM 1386 C CA . LEU B 1 41 ? 8.98274 46.92474 -1.58209 1.000 17.27946 41 LEU B CA 1
ATOM 1387 C C . LEU B 1 41 ? 9.26730 48.09704 -0.64790 1.000 15.62091 41 LEU B C 1
ATOM 1388 O O . LEU B 1 41 ? 10.28198 48.78453 -0.80080 1.000 15.27821 41 LEU B O 1
ATOM 1393 N N . ALA B 1 42 ? 8.37357 48.35730 0.32071 1.000 13.31401 42 ALA B N 1
ATOM 1394 C CA . ALA B 1 42 ? 8.59455 49.46970 1.24068 1.000 14.99246 42 ALA B CA 1
ATOM 1395 C C . ALA B 1 42 ? 9.83332 49.24554 2.10486 1.000 16.12261 42 ALA B C 1
ATOM 1396 O O . ALA B 1 42 ? 10.61714 50.17984 2.33948 1.000 17.17538 42 ALA B O 1
ATOM 1398 N N . VAL B 1 43 ? 10.02248 48.01644 2.60032 1.000 14.67105 43 VAL B N 1
ATOM 1399 C CA . VAL B 1 43 ? 11.18813 47.71951 3.42971 1.000 17.17802 43 VAL B CA 1
ATOM 1400 C C . VAL B 1 43 ? 12.47360 47.85802 2.61998 1.000 16.98087 43 VAL B C 1
ATOM 1401 O O . VAL B 1 43 ? 13.48122 48.36976 3.11595 1.000 17.01451 43 VAL B O 1
ATOM 1405 N N . LEU B 1 44 ? 12.46580 47.40354 1.36698 1.000 16.14390 44 LEU B N 1
ATOM 1406 C CA . LEU B 1 44 ? 13.62668 47.62596 0.50332 1.000 14.51403 44 LEU B CA 1
ATOM 1407 C C . LEU B 1 44 ? 13.92889 49.10986 0.35901 1.000 18.86781 44 LEU B C 1
ATOM 1408 O O . LEU B 1 44 ? 15.09564 49.51756 0.39814 1.000 17.28353 44 LEU B O 1
ATOM 1413 N N . TRP B 1 45 ? 12.88898 49.93878 0.18015 1.000 15.64088 45 TRP B N 1
ATOM 1414 C CA . TRP B 1 45 ? 13.11914 51.37516 0.04971 1.000 16.84795 45 TRP B CA 1
ATOM 1415 C C . TRP B 1 45 ? 13.73142 51.93897 1.31826 1.000 18.89826 45 TRP B C 1
ATOM 1416 O O . TRP B 1 45 ? 14.70680 52.70005 1.26819 1.000 18.84201 45 TRP B O 1
ATOM 1427 N N . TYR B 1 46 ? 13.17716 51.58158 2.47600 1.000 16.91663 46 TYR B N 1
ATOM 1428 C CA . TYR B 1 46 ? 13.73302 52.14650 3.69597 1.000 19.33948 46 TYR B CA 1
ATOM 1429 C C . TYR B 1 46 ? 15.12090 51.56327 3.97023 1.000 23.37607 46 TYR B C 1
ATOM 1430 O O . TYR B 1 46 ? 15.98004 52.25109 4.54604 1.000 22.54082 46 TYR B O 1
ATOM 1439 N N . ALA B 1 47 ? 15.39919 50.34769 3.48272 1.000 18.13681 47 ALA B N 1
ATOM 1440 C CA . ALA B 1 47 ? 16.77474 49.84667 3.54457 1.000 21.21067 47 ALA B CA 1
ATOM 1441 C C . ALA B 1 47 ? 17.71460 50.72106 2.72398 1.000 25.14765 47 ALA B C 1
ATOM 1442 O O . ALA B 1 47 ? 18.85097 51.00185 3.14153 1.000 24.51933 47 ALA B O 1
ATOM 1444 N N . TYR B 1 48 ? 17.26316 51.14699 1.54197 1.000 19.93285 48 TYR B N 1
ATOM 1445 C CA . TYR B 1 48 ? 18.07538 52.02174 0.70661 1.000 21.38936 48 TYR B CA 1
ATOM 1446 C C . TYR B 1 48 ? 18.37438 53.34621 1.40683 1.000 24.05194 48 TYR B C 1
ATOM 1447 O O . TYR B 1 48 ? 19.50129 53.85241 1.32521 1.000 26.11918 48 TYR B O 1
ATOM 1456 N N . THR B 1 49 ? 17.38779 53.93903 2.09384 1.000 22.80467 49 THR B N 1
ATOM 1457 C CA . THR B 1 49 ? 17.66339 55.22275 2.73208 1.000 20.06471 49 THR B CA 1
ATOM 1458 C C . THR B 1 49 ? 18.71487 55.08435 3.82735 1.000 30.39452 49 THR B C 1
ATOM 1459 O O . THR B 1 49 ? 19.38433 56.06640 4.16405 1.000 30.86425 49 THR B O 1
ATOM 1463 N N . GLU B 1 50 ? 18.89802 53.88317 4.36164 1.000 28.79258 50 GLU B N 1
ATOM 1464 C CA . GLU B 1 50 ? 19.99398 53.60872 5.28881 1.000 34.47661 50 GLU B CA 1
ATOM 1465 C C . GLU B 1 50 ? 21.28229 53.20209 4.57495 1.000 32.56314 50 GLU B C 1
ATOM 1466 O O . GLU B 1 50 ? 22.33925 53.78743 4.83234 1.000 36.56005 50 GLU B O 1
ATOM 1472 N N . MET B 1 51 ? 21.21406 52.19724 3.69130 1.000 31.91362 51 MET B N 1
ATOM 1473 C CA . MET B 1 51 ? 22.41259 51.72823 2.98596 1.000 33.64568 51 MET B CA 1
ATOM 1474 C C . MET B 1 51 ? 23.08172 52.84841 2.21586 1.000 33.42450 51 MET B C 1
ATOM 1475 O O . MET B 1 51 ? 24.30891 52.86329 2.07418 1.000 34.04164 51 MET B O 1
ATOM 1480 N N . GLY B 1 52 ? 22.28778 53.76186 1.65999 1.000 30.74936 52 GLY B N 1
ATOM 1481 C CA . GLY B 1 52 ? 22.80285 54.79892 0.77792 1.000 29.64408 52 GLY B CA 1
ATOM 1482 C C . GLY B 1 52 ? 23.77181 55.76279 1.43063 1.000 33.05227 52 GLY B C 1
ATOM 1483 O O . GLY B 1 52 ? 24.43505 56.52167 0.71491 1.000 35.04736 52 GLY B O 1
ATOM 1484 N N . ARG B 1 53 ? 23.84668 55.77555 2.76114 1.000 36.85254 53 ARG B N 1
ATOM 1485 C CA . ARG B 1 53 ? 24.87470 56.54455 3.45336 1.000 37.98443 53 ARG B CA 1
ATOM 1486 C C . ARG B 1 53 ? 26.23160 55.86175 3.38541 1.000 35.67176 53 ARG B C 1
ATOM 1487 O O . ARG B 1 53 ? 27.27027 56.53308 3.43836 1.000 36.11121 53 ARG B O 1
ATOM 1495 N N . SER B 1 54 ? 26.23898 54.53838 3.28578 1.000 32.88594 54 SER B N 1
ATOM 1496 C CA . SER B 1 54 ? 27.46939 53.76504 3.29816 1.000 30.50035 54 SER B CA 1
ATOM 1497 C C . SER B 1 54 ? 27.95042 53.37161 1.91736 1.000 35.61773 54 SER B C 1
ATOM 1498 O O . SER B 1 54 ? 29.15909 53.19728 1.72909 1.000 32.00542 54 SER B O 1
ATOM 1501 N N . ILE B 1 55 ? 27.03500 53.23884 0.95817 1.000 30.60856 55 ILE B N 1
ATOM 1502 C CA . ILE B 1 55 ? 27.33286 52.79844 -0.39908 1.000 32.62284 55 ILE B CA 1
ATOM 1503 C C . ILE B 1 55 ? 26.80645 53.86156 -1.34028 1.000 34.02283 55 ILE B C 1
ATOM 1504 O O . ILE B 1 55 ? 25.60128 54.14200 -1.35327 1.000 31.12403 55 ILE B O 1
ATOM 1509 N N . THR B 1 56 ? 27.69661 54.45072 -2.12001 1.000 30.64107 56 THR B N 1
ATOM 1510 C CA . THR B 1 56 ? 27.35409 55.58659 -2.95998 1.000 28.13737 56 THR B CA 1
ATOM 1511 C C . THR B 1 56 ? 26.98769 55.13159 -4.35751 1.000 28.57705 56 THR B C 1
ATOM 1512 O O . THR B 1 56 ? 27.16241 53.95989 -4.73336 1.000 30.70696 56 THR B O 1
ATOM 1516 N N . PRO B 1 57 ? 26.47317 56.04885 -5.17725 1.000 30.35884 57 PRO B N 1
ATOM 1517 C CA . PRO B 1 57 ? 26.20257 55.70137 -6.58042 1.000 34.65942 57 PRO B CA 1
ATOM 1518 C C . PRO B 1 57 ? 27.43930 55.28802 -7.34532 1.000 35.37673 57 PRO B C 1
ATOM 1519 O O . PRO B 1 57 ? 27.30789 54.65228 -8.39869 1.000 36.57295 57 PRO B O 1
ATOM 1523 N N . ALA B 1 58 ? 28.63713 55.62114 -6.86272 1.000 34.52375 58 ALA B N 1
ATOM 1524 C CA . ALA B 1 58 ? 29.84029 55.17095 -7.54101 1.000 33.15489 58 ALA B CA 1
ATOM 1525 C C . ALA B 1 58 ? 30.00543 53.66655 -7.45368 1.000 34.48293 58 ALA B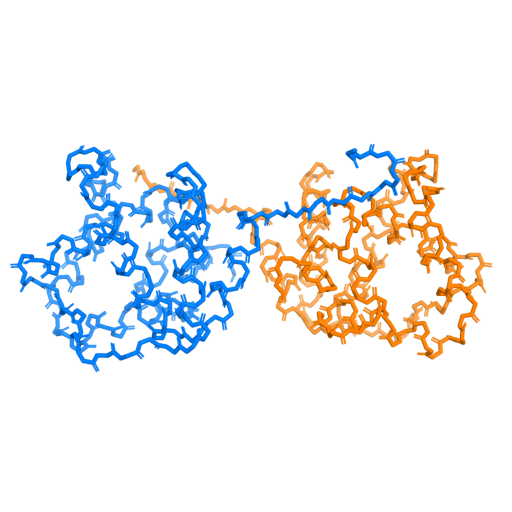 C 1
ATOM 1526 O O . ALA B 1 58 ? 30.77629 53.09405 -8.22939 1.000 32.10360 58 ALA B O 1
ATOM 1528 N N . ALA B 1 59 ? 29.30710 53.00524 -6.53064 1.000 33.23291 59 ALA B N 1
ATOM 1529 C CA . ALA B 1 59 ? 29.48025 51.56518 -6.41334 1.000 34.73452 59 ALA B CA 1
ATOM 1530 C C . ALA B 1 59 ? 28.69790 50.76923 -7.45622 1.000 34.39879 59 ALA B C 1
ATOM 1531 O O . ALA B 1 59 ? 28.97238 49.58054 -7.63113 1.000 36.70225 59 ALA B O 1
ATOM 1533 N N . THR B 1 60 ? 27.73353 51.36781 -8.15127 1.000 32.63607 60 THR B N 1
ATOM 1534 C CA . THR B 1 60 ? 26.69715 50.59671 -8.83815 1.000 36.91846 60 THR B CA 1
ATOM 1535 C C . THR B 1 60 ? 26.95798 50.42990 -10.33616 1.000 39.67792 60 THR B C 1
ATOM 1536 O O . THR B 1 60 ? 26.00896 50.39616 -11.12974 1.000 39.07282 60 THR B O 1
ATOM 1540 N N . GLY B 1 61 ? 28.23432 50.45981 -10.74517 1.000 39.94255 61 GLY B N 1
ATOM 1541 C CA . GLY B 1 61 ? 28.57302 50.43015 -12.16100 1.000 40.71688 61 GLY B CA 1
ATOM 1542 C C . GLY B 1 61 ? 27.99828 49.23801 -12.89374 1.000 42.76385 61 GLY B C 1
ATOM 1543 O O . GLY B 1 61 ? 27.75043 49.30851 -14.10375 1.000 43.17197 61 GLY B O 1
ATOM 1544 N N . ALA B 1 62 ? 27.77220 48.13359 -12.17768 1.000 38.07620 62 ALA B N 1
ATOM 1545 C CA . ALA B 1 62 ? 27.22153 46.93592 -12.80387 1.000 40.37215 62 ALA B CA 1
ATOM 1546 C C . ALA B 1 62 ? 25.89083 47.22471 -13.49017 1.000 38.55656 62 ALA B C 1
ATOM 1547 O O . ALA B 1 62 ? 25.62260 46.70449 -14.58071 1.000 40.94222 62 ALA B O 1
ATOM 1549 N N . ALA B 1 63 ? 25.04180 48.05442 -12.87428 1.000 37.19084 63 ALA B N 1
ATOM 1550 C CA . ALA B 1 63 ? 23.75503 48.36234 -13.49118 1.000 36.33287 63 ALA B CA 1
ATOM 1551 C C . ALA B 1 63 ? 23.91526 49.11184 -14.79988 1.000 40.34214 63 ALA B C 1
ATOM 1552 O O . ALA B 1 63 ? 22.91594 49.37207 -15.48314 1.000 40.84319 63 ALA B O 1
ATOM 1554 N N . ARG B 1 64 ? 25.13810 49.46833 -15.16594 1.000 39.84244 64 ARG B N 1
ATOM 1555 C CA . ARG B 1 64 ? 25.39511 50.13463 -16.42758 1.000 42.18738 64 ARG B CA 1
ATOM 1556 C C . ARG B 1 64 ? 25.82912 49.15260 -17.50411 1.000 40.91583 64 ARG B C 1
ATOM 1557 O O . ARG B 1 64 ? 26.04250 49.56106 -18.64628 1.000 40.64969 64 ARG B O 1
ATOM 1565 N N . LEU B 1 65 ? 25.96825 47.86943 -17.16003 1.000 40.65791 65 LEU B N 1
ATOM 1566 C CA . LEU B 1 65 ? 26.13585 46.82791 -18.16166 1.000 40.31921 65 LEU B CA 1
ATOM 1567 C C . LEU B 1 65 ? 24.89159 46.76983 -19.03316 1.000 41.17024 65 LEU B C 1
ATOM 1568 O O . LEU B 1 65 ? 23.78724 47.08706 -18.58454 1.000 35.14767 65 LEU B O 1
ATOM 1573 N N . GLN B 1 66 ? 25.07631 46.31859 -20.28227 1.000 41.49447 66 GLN B N 1
ATOM 1574 C CA . GLN B 1 66 ? 24.01630 46.42633 -21.28270 1.000 40.48296 66 GLN B CA 1
ATOM 1575 C C . GLN B 1 66 ? 22.73139 45.75623 -20.82456 1.000 38.95746 66 GLN B C 1
ATOM 1576 O O . GLN B 1 66 ? 21.63436 46.26086 -21.09209 1.000 34.80275 66 GLN B O 1
ATOM 1582 N N . LEU B 1 67 ? 22.83863 44.60897 -20.15174 1.000 38.88780 67 LEU B N 1
ATOM 1583 C CA . LEU B 1 67 ? 21.63066 43.89535 -19.75654 1.000 38.11533 67 LEU B CA 1
ATOM 1584 C C . LEU B 1 67 ? 20.81324 44.72892 -18.77638 1.000 34.50320 67 LEU B C 1
ATOM 1585 O O . LEU B 1 67 ? 19.60542 44.93053 -18.96470 1.000 33.81260 67 LEU B O 1
ATOM 1590 N N . ALA B 1 68 ? 21.45957 45.22800 -17.72256 1.000 29.43685 68 ALA B N 1
ATOM 1591 C CA . ALA B 1 68 ? 20.73139 45.99147 -16.71711 1.000 29.67866 68 ALA B CA 1
ATOM 1592 C C . ALA B 1 68 ? 20.31718 47.34976 -17.26347 1.000 28.49934 68 ALA B C 1
ATOM 1593 O O . ALA B 1 68 ? 19.20591 47.81679 -17.00000 1.000 27.02671 68 ALA B O 1
ATOM 1595 N N . GLU B 1 69 ? 21.19657 47.98888 -18.03990 1.000 26.39547 69 GLU B N 1
ATOM 1596 C CA . GLU B 1 69 ? 20.90293 49.31410 -18.57595 1.000 26.68984 69 GLU B CA 1
ATOM 1597 C C . GLU B 1 69 ? 19.62842 49.31112 -19.40161 1.000 23.57796 69 GLU B C 1
ATOM 1598 O O . GLU B 1 69 ? 18.81794 50.23845 -19.30170 1.000 23.63438 69 GLU B O 1
ATOM 1604 N N . GLY B 1 70 ? 19.44273 48.28914 -20.23614 1.000 22.42491 70 GLY B N 1
ATOM 1605 C CA . GLY B 1 70 ? 18.24225 48.22384 -21.05278 1.000 26.31220 70 GLY B CA 1
ATOM 1606 C C . GLY B 1 70 ? 16.99055 48.05530 -20.21630 1.000 21.83764 70 GLY B C 1
ATOM 1607 O O . GLY B 1 70 ? 15.97825 48.72206 -20.44944 1.000 21.19142 70 GLY B O 1
ATOM 1608 N N . LEU B 1 71 ? 17.04931 47.17916 -19.21371 1.000 22.21831 71 LEU B N 1
ATOM 1609 C CA . LEU B 1 71 ? 15.89997 46.99093 -18.33326 1.000 21.30149 71 LEU B CA 1
ATOM 1610 C C . LEU B 1 71 ? 15.56825 48.26011 -17.55576 1.000 21.40053 71 LEU B C 1
ATOM 1611 O O . LEU B 1 71 ? 14.39527 48.62698 -17.41769 1.000 22.58387 71 LEU B O 1
ATOM 1616 N N . LEU B 1 72 ? 16.58798 48.92679 -17.01280 1.000 21.54352 72 LEU B N 1
ATOM 1617 C CA . LEU B 1 72 ? 16.34713 50.15151 -16.26077 1.000 20.59862 72 LEU B CA 1
ATOM 1618 C C . LEU B 1 72 ? 15.74674 51.22774 -17.14739 1.000 21.52077 72 LEU B C 1
ATOM 1619 O O . LEU B 1 72 ? 14.80342 51.92071 -16.74083 1.000 19.43845 72 LEU B O 1
ATOM 1624 N N . ASN B 1 73 ? 16.24181 51.35218 -18.39115 1.000 23.52297 73 ASN B N 1
ATOM 1625 C CA . ASN B 1 73 ? 15.64590 52.31014 -19.31862 1.000 19.79535 73 ASN B CA 1
ATOM 1626 C C . ASN B 1 73 ? 14.21722 51.93076 -19.66297 1.000 19.33831 73 ASN B C 1
ATOM 1627 O O . ASN B 1 73 ? 13.35048 52.80463 -19.80487 1.000 20.93734 73 ASN B O 1
ATOM 1632 N N . GLN B 1 74 ? 13.96109 50.63742 -19.87163 1.000 20.22681 74 GLN B N 1
ATOM 1633 C CA . GLN B 1 74 ? 12.59584 50.20175 -20.14912 1.000 20.35677 74 GLN B CA 1
ATOM 1634 C C . GLN B 1 74 ? 11.66087 50.62519 -19.02156 1.000 21.38132 74 GLN B C 1
ATOM 1635 O O . GLN B 1 74 ? 10.58390 51.18313 -19.26166 1.000 17.93447 74 GLN B O 1
ATOM 1641 N N . ILE B 1 75 ? 12.07232 50.38302 -17.77531 1.000 18.71198 75 ILE B N 1
ATOM 1642 C CA . ILE B 1 75 ? 11.24724 50.76704 -16.62848 1.000 19.98108 75 ILE B CA 1
ATOM 1643 C C . ILE B 1 75 ? 11.15900 52.27988 -16.50962 1.000 20.73131 75 ILE B C 1
ATOM 1644 O O . ILE B 1 75 ? 10.07367 52.84493 -16.29792 1.000 20.03915 75 ILE B O 1
ATOM 1649 N N . LYS B 1 76 ? 12.28414 52.97090 -16.68640 1.000 19.84035 76 LYS B N 1
ATOM 1650 C CA . LYS B 1 76 ? 12.26294 54.42561 -16.56224 1.000 23.99708 76 LYS B CA 1
ATOM 1651 C C . LYS B 1 76 ? 11.21439 55.04963 -17.47143 1.000 23.48596 76 LYS B C 1
ATOM 1652 O O . LYS B 1 76 ? 10.60511 56.07473 -17.12522 1.000 22.90469 76 LYS B O 1
ATOM 1658 N N . GLN B 1 77 ? 10.96896 54.42903 -18.62164 1.000 21.01400 77 GLN B N 1
ATOM 1659 C CA . GLN B 1 77 ? 10.09313 54.97807 -19.63992 1.000 23.56063 77 GLN B CA 1
ATOM 1660 C C . GLN B 1 77 ? 8.61942 54.58326 -19.45016 1.000 28.37681 77 GLN B C 1
ATOM 1661 O O . GLN B 1 77 ? 7.75227 55.13885 -20.13776 1.000 26.40369 77 GLN B O 1
ATOM 1667 N N . MET B 1 78 ? 8.28771 53.66833 -18.52902 1.000 22.41281 78 MET B N 1
ATOM 1668 C CA . MET B 1 78 ? 6.86163 53.39669 -18.35717 1.000 25.64529 78 MET B CA 1
ATOM 1669 C C . MET B 1 78 ? 6.18971 54.45526 -17.48752 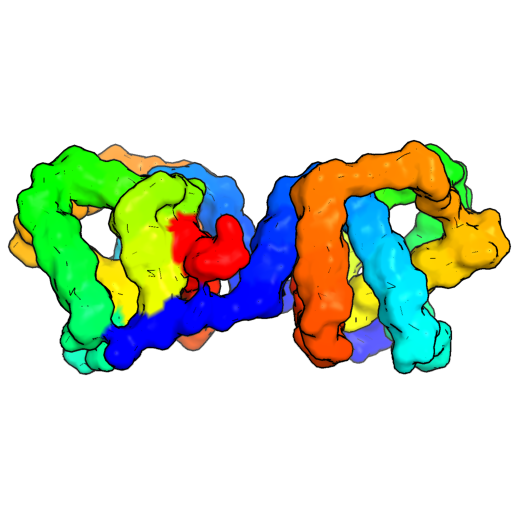1.000 23.41558 78 MET B C 1
ATOM 1670 O O . MET B 1 78 ? 6.84167 55.28747 -16.87680 1.000 18.85168 78 MET B O 1
ATOM 1675 N N . SER B 1 79 ? 4.85404 54.42977 -17.45864 1.000 22.22425 79 SER B N 1
ATOM 1676 C CA . SER B 1 79 ? 4.13168 55.28922 -16.53549 1.000 24.42185 79 SER B CA 1
ATOM 1677 C C . SER B 1 79 ? 4.40991 54.84207 -15.10339 1.000 18.26515 79 SER B C 1
ATOM 1678 O O . SER B 1 79 ? 4.86817 53.72333 -14.86621 1.000 20.03444 79 SER B O 1
ATOM 1681 N N . HIS B 1 80 ? 4.05386 55.69794 -14.14244 1.000 18.12272 80 HIS B N 1
ATOM 1682 C CA . HIS B 1 80 ? 4.25952 55.35264 -12.73196 1.000 20.56973 80 HIS B CA 1
ATOM 1683 C C . HIS B 1 80 ? 3.49409 54.09579 -12.35189 1.000 19.09402 80 HIS B C 1
ATOM 1684 O O . HIS B 1 80 ? 3.98373 53.27014 -11.56928 1.000 18.51474 80 HIS B O 1
ATOM 1691 N N . ALA B 1 81 ? 2.27022 53.95643 -12.85976 1.000 18.28754 81 ALA B N 1
ATOM 1692 C CA . ALA B 1 81 ? 1.47121 52.77881 -12.54769 1.000 19.56393 81 ALA B CA 1
ATOM 1693 C C . ALA B 1 81 ? 2.10291 51.49921 -13.09797 1.000 21.18511 81 ALA B C 1
ATOM 1694 O O . ALA B 1 81 ? 2.08947 50.45750 -12.42897 1.000 18.16551 81 ALA B O 1
ATOM 1696 N N . GLU B 1 82 ? 2.65284 51.54007 -14.31910 1.000 15.78729 82 GLU B N 1
ATOM 1697 C CA . GLU B 1 82 ? 3.30306 50.34125 -14.84383 1.000 17.16720 82 GLU B CA 1
ATOM 1698 C C . GLU B 1 82 ? 4.61428 50.06174 -14.13071 1.000 17.65135 82 GLU B C 1
ATOM 1699 O O . GLU B 1 82 ? 4.96774 48.89834 -13.90382 1.000 17.35643 82 GLU B O 1
ATOM 1705 N N . GLN B 1 83 ? 5.34806 51.11431 -13.75605 1.000 16.49501 83 GLN B N 1
ATOM 1706 C CA . GLN B 1 83 ? 6.56396 50.91069 -12.97148 1.000 13.83177 83 GLN B CA 1
ATOM 1707 C C . GLN B 1 83 ? 6.25998 50.15138 -11.68725 1.000 18.17260 83 GLN B C 1
ATOM 1708 O O . GLN B 1 83 ? 6.96470 49.19647 -11.33352 1.000 15.95291 83 GLN B O 1
ATOM 1714 N N . LEU B 1 84 ? 5.25551 50.60707 -10.92748 1.000 15.43915 84 LEU B N 1
ATOM 1715 C CA . LEU B 1 84 ? 4.93019 49.88299 -9.69926 1.000 15.63000 84 LEU B CA 1
ATOM 1716 C C . LEU B 1 84 ? 4.52750 48.44178 -10.01421 1.000 15.04665 84 LEU B C 1
ATOM 1717 O O . LEU B 1 84 ? 4.91683 47.50331 -9.30257 1.000 16.54064 84 LEU B O 1
ATOM 1722 N N . GLN B 1 85 ? 3.74184 48.24074 -11.07598 1.000 16.60571 85 GLN B N 1
ATOM 1723 C CA . GLN B 1 85 ? 3.32517 46.87949 -11.39532 1.000 18.00655 85 GLN B CA 1
ATOM 1724 C C . GLN B 1 85 ? 4.51940 45.96430 -11.65767 1.000 16.79176 85 GLN B C 1
ATOM 1725 O O . GLN B 1 85 ? 4.50978 44.79503 -11.25220 1.000 18.35005 85 GLN B O 1
ATOM 1731 N N . VAL B 1 86 ? 5.54375 46.45102 -12.36415 1.000 18.67588 86 VAL B N 1
ATOM 1732 C CA . VAL B 1 86 ? 6.66773 45.54611 -12.63268 1.000 17.70792 86 VAL B CA 1
ATOM 1733 C C . VAL B 1 86 ? 7.47594 45.27541 -11.36331 1.000 15.29278 86 VAL B C 1
ATOM 1734 O O . VAL B 1 86 ? 7.96806 44.16214 -11.16321 1.000 17.13751 86 VAL B O 1
ATOM 1738 N N . MET B 1 87 ? 7.61394 46.25686 -10.46906 1.000 16.41702 87 MET B N 1
ATOM 1739 C CA . MET B 1 87 ? 8.26799 46.00369 -9.18727 1.000 17.50307 87 MET B CA 1
ATOM 1740 C C . MET B 1 87 ? 7.47373 44.99045 -8.35396 1.000 16.50875 87 MET B C 1
ATOM 1741 O O . MET B 1 87 ? 8.05702 44.11128 -7.70533 1.000 16.56444 87 MET B O 1
ATOM 1746 N N . ARG B 1 88 ? 6.14370 45.10511 -8.33404 1.000 15.63933 88 ARG B N 1
ATOM 1747 C CA . ARG B 1 88 ? 5.34480 44.07925 -7.66388 1.000 14.10976 88 ARG B CA 1
ATOM 1748 C C . ARG B 1 88 ? 5.52100 42.72389 -8.33481 1.000 17.81585 88 ARG B C 1
ATOM 1749 O O . ARG B 1 88 ? 5.57194 41.69087 -7.65814 1.000 17.72150 88 ARG B O 1
ATOM 1757 N N . ASP B 1 89 ? 5.60660 42.70146 -9.67063 1.000 18.42439 89 ASP B N 1
ATOM 1758 C CA . ASP B 1 89 ? 5.77350 41.43008 -10.37094 1.000 19.72422 89 ASP B CA 1
ATOM 1759 C C . ASP B 1 89 ? 7.12234 40.79546 -10.05404 1.000 16.53696 89 ASP B C 1
ATOM 1760 O O . ASP B 1 89 ? 7.24176 39.56628 -10.02682 1.000 20.76892 89 ASP B O 1
ATOM 1765 N N . LEU B 1 90 ? 8.16571 41.61095 -9.87996 1.000 16.25512 90 LEU B N 1
ATOM 1766 C CA . LEU B 1 90 ? 9.46284 41.07516 -9.46450 1.000 16.20506 90 LEU B CA 1
ATOM 1767 C C . LEU B 1 90 ? 9.36323 40.43937 -8.08342 1.000 21.26456 90 LEU B C 1
ATOM 1768 O O . LEU B 1 90 ? 9.75409 39.28192 -7.88359 1.000 20.61233 90 LEU B O 1
ATOM 1773 N N . ALA B 1 91 ? 8.83521 41.18421 -7.11464 1.000 17.72783 91 ALA B N 1
ATOM 1774 C CA . ALA B 1 91 ? 8.74998 40.64863 -5.75768 1.000 19.13896 91 ALA B CA 1
ATOM 1775 C C . ALA B 1 91 ? 7.83355 39.43693 -5.67454 1.000 20.31411 91 ALA B C 1
ATOM 1776 O O . ALA B 1 91 ? 8.10039 38.53399 -4.87999 1.000 22.18429 91 ALA B O 1
ATOM 1778 N N . ALA B 1 92 ? 6.76491 39.39415 -6.46974 1.000 18.25822 92 ALA B N 1
ATOM 1779 C CA . ALA B 1 92 ? 5.84864 38.26177 -6.45390 1.000 21.70594 92 ALA B CA 1
ATOM 1780 C C . ALA B 1 92 ? 6.32879 37.09911 -7.30795 1.000 23.70919 92 ALA B C 1
ATOM 1781 O O . ALA B 1 92 ? 5.69948 36.03743 -7.29725 1.000 24.17306 92 ALA B O 1
ATOM 1783 N N . LYS B 1 93 ? 7.42628 37.26464 -8.03015 1.000 19.72936 93 LYS B N 1
ATOM 1784 C CA . LYS B 1 93 ? 7.92830 36.22818 -8.93232 1.000 23.93756 93 LYS B CA 1
ATOM 1785 C C . LYS B 1 93 ? 6.93510 35.91078 -10.03986 1.000 22.76532 93 LYS B C 1
ATOM 1786 O O . LYS B 1 93 ? 6.82154 34.76554 -10.46681 1.000 21.72282 93 LYS B O 1
ATOM 1792 N N . ASN B 1 94 ? 6.19657 36.89560 -10.53319 1.000 20.45897 94 ASN B N 1
ATOM 1793 C CA . ASN B 1 94 ? 5.25337 36.62925 -11.61000 1.000 22.22776 94 ASN B CA 1
ATOM 1794 C C . ASN B 1 94 ? 6.00768 36.47831 -12.92512 1.000 22.83532 94 ASN B C 1
ATOM 1795 O O . ASN B 1 94 ? 7.01062 37.16149 -13.15794 1.000 22.56429 94 ASN B O 1
ATOM 1800 N N . ASN B 1 95 ? 5.52747 35.57033 -13.77491 1.000 24.04952 95 ASN B N 1
ATOM 1801 C CA . ASN B 1 95 ? 6.22535 35.18860 -15.01170 1.000 23.90485 95 ASN B CA 1
ATOM 1802 C C . ASN B 1 95 ? 5.90566 36.19866 -16.10975 1.000 24.65205 95 ASN B C 1
ATOM 1803 O O . ASN B 1 95 ? 5.01073 36.02058 -16.94212 1.000 26.77372 95 ASN B O 1
ATOM 1808 N N . THR B 1 96 ? 6.63244 37.30542 -16.08040 1.000 24.21427 96 THR B N 1
ATOM 1809 C CA . THR B 1 96 ? 6.46253 38.37874 -17.04873 1.000 21.41277 96 THR B CA 1
ATOM 1810 C C . THR B 1 96 ? 7.79308 38.65446 -17.73684 1.000 21.70293 96 THR B C 1
ATOM 1811 O O . THR B 1 96 ? 8.85791 38.19786 -17.30073 1.000 19.29260 96 THR B O 1
ATOM 1815 N N . GLN B 1 97 ? 7.74202 39.43880 -18.81595 1.000 21.63838 97 GLN B N 1
ATOM 1816 C CA . GLN B 1 97 ? 8.98967 39.73659 -19.52086 1.000 22.79245 97 GLN B CA 1
ATOM 1817 C C . GLN B 1 97 ? 9.98218 40.44694 -18.60902 1.000 21.20239 97 GLN B C 1
ATOM 1818 O O . GLN B 1 97 ? 11.17089 40.10904 -18.59884 1.000 20.52440 97 GLN B O 1
ATOM 1824 N N . VAL B 1 98 ? 9.52999 41.43510 -17.82387 1.000 21.43692 98 VAL B N 1
ATOM 1825 C CA . VAL B 1 98 ? 10.49641 42.12040 -16.96108 1.000 20.48456 98 VAL B CA 1
ATOM 1826 C C . VAL B 1 98 ? 11.05593 41.16420 -15.91556 1.000 22.66142 98 VAL B C 1
ATOM 1827 O O . VAL B 1 98 ? 12.24642 41.21981 -15.57395 1.000 17.50140 98 VAL B O 1
ATOM 1831 N N . SER B 1 99 ? 10.21618 40.27282 -15.38159 1.000 20.09202 99 SER B N 1
ATOM 1832 C CA . SER B 1 99 ? 10.73997 39.29287 -14.43155 1.000 20.64625 99 SER B CA 1
ATOM 1833 C C . SER B 1 99 ? 11.75330 38.37097 -15.10031 1.000 21.45718 99 SER B C 1
ATOM 1834 O O . SER B 1 99 ? 12.73136 37.94991 -14.47328 1.000 21.44554 99 SER B O 1
ATOM 1837 N N . ARG B 1 100 ? 11.51684 38.01675 -16.36496 1.000 20.07812 100 ARG B N 1
ATOM 1838 C CA . ARG B 1 100 ? 12.43307 37.10716 -17.03763 1.000 22.41483 100 ARG B CA 1
ATOM 1839 C C . ARG B 1 100 ? 13.76790 37.78842 -17.32776 1.000 24.22414 100 ARG B C 1
ATOM 1840 O O . ARG B 1 100 ? 14.82772 37.18541 -17.12407 1.000 25.19571 100 ARG B O 1
ATOM 1848 N N . SER B 1 101 ? 13.73379 39.04156 -17.80610 1.000 22.87123 101 SER B N 1
ATOM 1849 C CA . SER B 1 101 ? 14.95732 39.82620 -18.00855 1.000 21.84269 101 SER B CA 1
ATOM 1850 C C . SER B 1 101 ? 15.72912 40.01063 -16.71174 1.000 22.37285 101 SER B C 1
ATOM 1851 O O . SER B 1 101 ? 16.96125 39.91113 -16.68317 1.000 21.90721 101 SER B O 1
ATOM 1854 N N . TYR B 1 102 ? 15.01886 40.33078 -15.63254 1.000 20.42536 102 TYR B N 1
ATOM 1855 C CA . TYR B 1 102 ? 15.67080 40.50328 -14.34221 1.000 19.93617 102 TYR B CA 1
ATOM 1856 C C . TYR B 1 102 ? 16.34531 39.21805 -13.89428 1.000 20.36999 102 TYR B C 1
ATOM 1857 O O . TYR B 1 102 ? 17.45204 39.24277 -13.34056 1.000 21.31558 102 TYR B O 1
ATOM 1866 N N . GLY B 1 103 ? 15.69472 38.08219 -14.13128 1.000 19.26930 103 GLY B N 1
ATOM 1867 C CA . GLY B 1 103 ? 16.18723 36.83470 -13.57704 1.000 22.66553 103 GLY B CA 1
ATOM 1868 C C . GLY B 1 103 ? 17.49361 36.38461 -14.17687 1.000 29.62388 103 GLY B C 1
ATOM 1869 O O . GLY B 1 103 ? 18.18621 35.55890 -13.57605 1.000 29.57695 103 GLY B O 1
ATOM 1870 N N . ILE B 1 104 ? 17.84273 36.91473 -15.35480 1.000 27.49949 104 ILE B N 1
ATOM 1871 C CA . ILE B 1 104 ? 19.11169 36.60736 -16.00795 1.000 31.65512 104 ILE B CA 1
ATOM 1872 C C . ILE B 1 104 ? 20.26561 37.44122 -15.49301 1.000 32.31813 104 ILE B C 1
ATOM 1873 O O . ILE B 1 104 ? 21.42484 37.12568 -15.79874 1.000 36.65048 104 ILE B O 1
ATOM 1878 N N . LEU B 1 105 ? 19.99162 38.49468 -14.72277 1.000 27.60607 105 LEU B N 1
ATOM 1879 C CA . LEU B 1 105 ? 21.06084 39.31331 -14.17085 1.000 23.90951 105 LEU B CA 1
ATOM 1880 C C . LEU B 1 105 ? 21.78484 38.57280 -13.05761 1.000 28.86627 105 LEU B C 1
ATOM 1881 O O . LEU B 1 105 ? 21.18171 37.78453 -12.32776 1.000 28.29351 105 LEU B O 1
ATOM 1886 N N . SER B 1 106 ? 23.08253 38.85751 -12.90922 1.000 26.57744 106 SER B N 1
ATOM 1887 C CA . SER B 1 106 ? 23.83507 38.31778 -11.78249 1.000 31.32020 106 SER B CA 1
ATOM 1888 C C . SER B 1 106 ? 23.29574 38.88827 -10.47379 1.000 28.38362 106 SER B C 1
ATOM 1889 O O . SER B 1 106 ? 22.60716 39.91210 -10.44886 1.000 23.67751 106 SER B O 1
ATOM 1892 N N . ASN B 1 107 ? 23.60552 38.20592 -9.36839 1.000 26.00675 107 ASN B N 1
ATOM 1893 C CA . ASN B 1 107 ? 23.01817 38.62259 -8.09711 1.000 27.81821 107 ASN B CA 1
ATOM 1894 C C . ASN B 1 107 ? 23.50874 39.99888 -7.67486 1.000 25.90637 107 ASN B C 1
ATOM 1895 O O . ASN B 1 107 ? 22.71996 40.80947 -7.17236 1.000 22.66041 107 ASN B O 1
ATOM 1900 N N . ASN B 1 108 ? 24.80398 40.28825 -7.85856 1.000 25.52783 108 ASN B N 1
ATOM 1901 C CA . ASN B 1 108 ? 25.29297 41.63109 -7.55533 1.000 26.29699 108 ASN B CA 1
ATOM 1902 C C . ASN B 1 108 ? 24.70992 42.67570 -8.49824 1.000 25.91277 108 ASN B C 1
ATOM 1903 O O . ASN B 1 108 ? 24.50530 43.82430 -8.08552 1.000 26.79809 108 ASN B O 1
ATOM 1908 N N . THR B 1 109 ? 24.46694 42.31203 -9.76880 1.000 23.41791 109 THR B N 1
ATOM 1909 C CA . THR B 1 109 ? 23.81786 43.25006 -10.68417 1.000 23.29875 109 THR B CA 1
ATOM 1910 C C . THR B 1 109 ? 22.36036 43.51903 -10.30123 1.000 22.60126 109 THR B C 1
ATOM 1911 O O . THR B 1 109 ? 21.86355 44.63326 -10.50598 1.000 20.68862 109 THR B O 1
ATOM 1915 N N . LYS B 1 110 ? 21.66030 42.52022 -9.76881 1.000 22.77548 110 LYS B N 1
ATOM 1916 C CA . LYS B 1 110 ? 20.30188 42.75119 -9.26716 1.000 20.15133 110 LYS B CA 1
ATOM 1917 C C . LYS B 1 110 ? 20.28641 43.78148 -8.14913 1.000 20.20953 110 LYS B C 1
ATOM 1918 O O . LYS B 1 110 ? 19.39112 44.63088 -8.08539 1.000 20.79807 110 LYS B O 1
ATOM 1924 N N . LEU B 1 111 ? 21.25352 43.70723 -7.23515 1.000 20.35639 111 LEU B N 1
ATOM 1925 C CA . LEU B 1 111 ? 21.32198 44.67874 -6.14632 1.000 22.95109 111 LEU B CA 1
ATOM 1926 C C . LEU B 1 111 ? 21.64135 46.07589 -6.66221 1.000 22.44623 111 LEU B C 1
ATOM 1927 O O . LEU B 1 111 ? 21.07072 47.06903 -6.19223 1.000 18.54433 111 LEU B O 1
ATOM 1932 N N . ALA B 1 112 ? 22.58401 46.18351 -7.60508 1.000 20.47284 112 ALA B N 1
ATOM 1933 C CA . ALA B 1 112 ? 22.87227 47.48397 -8.20469 1.000 23.59777 112 ALA B CA 1
ATOM 1934 C C . ALA B 1 112 ? 21.66559 48.00547 -8.98163 1.000 18.74333 112 ALA B C 1
ATOM 1935 O O . ALA B 1 112 ? 21.41768 49.21886 -9.02378 1.000 19.94520 112 ALA B O 1
ATOM 1937 N N . PHE B 1 113 ? 20.92599 47.09503 -9.62500 1.000 17.80921 113 PHE B N 1
ATOM 1938 C CA . PHE B 1 113 ? 19.67613 47.43063 -10.30959 1.000 17.81672 113 PHE B CA 1
ATOM 1939 C C . PHE B 1 113 ? 18.66728 48.08167 -9.35961 1.000 20.21483 113 PHE B C 1
ATOM 1940 O O . PHE B 1 113 ? 18.11386 49.14971 -9.65750 1.000 18.01748 113 PHE B O 1
ATOM 1948 N N . TRP B 1 114 ? 18.39400 47.44876 -8.20835 1.000 21.24196 114 TRP B N 1
ATOM 1949 C CA . TRP B 1 114 ? 17.46542 48.07272 -7.25330 1.000 18.26016 114 TRP B CA 1
ATOM 1950 C C . TRP B 1 114 ? 18.01657 49.39791 -6.72385 1.000 17.78404 114 TRP B C 1
ATOM 1951 O O . TRP B 1 114 ? 17.26228 50.35096 -6.49600 1.000 17.34461 114 TRP B O 1
ATOM 1962 N N . TYR B 1 115 ? 19.32911 49.48195 -6.50059 1.000 16.43052 115 TYR B N 1
ATOM 1963 C CA . TYR B 1 115 ? 19.89410 50.75634 -6.06398 1.000 18.76234 115 TYR B CA 1
ATOM 1964 C C . TYR B 1 115 ? 19.61213 51.85179 -7.08842 1.000 19.69252 115 TYR B C 1
ATOM 1965 O O . TYR B 1 115 ? 19.21893 52.96863 -6.72808 1.000 17.70000 115 TYR B O 1
ATOM 1974 N N . GLU B 1 116 ? 19.78952 51.54278 -8.37553 1.000 18.81520 116 GLU B N 1
ATOM 1975 C CA . GLU B 1 116 ? 19.60134 52.56743 -9.39864 1.000 20.31748 116 GLU B CA 1
ATOM 1976 C C . GLU B 1 116 ? 18.12786 52.93540 -9.55770 1.000 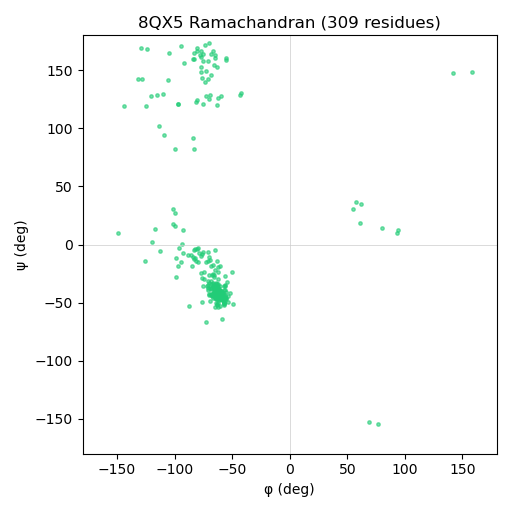21.60235 116 GLU B C 1
ATOM 1977 O O . GLU B 1 116 ? 17.81487 54.09142 -9.87035 1.000 20.24935 116 GLU B O 1
ATOM 1983 N N . LEU B 1 117 ? 17.21047 51.98265 -9.33846 1.000 17.61615 117 LEU B N 1
ATOM 1984 C CA . LEU B 1 117 ? 15.78456 52.32778 -9.30079 1.000 16.74185 117 LEU B CA 1
ATOM 1985 C C . LEU B 1 117 ? 15.50944 53.36884 -8.22646 1.000 17.25776 117 LEU B C 1
ATOM 1986 O O . LEU B 1 117 ? 14.81999 54.36265 -8.48144 1.000 18.90969 117 LEU B O 1
ATOM 1991 N N . SER B 1 118 ? 16.06661 53.17570 -7.01531 1.000 16.53638 118 SER B N 1
ATOM 1992 C CA . SER B 1 118 ? 15.89334 54.16568 -5.94708 1.000 18.92609 118 SER B CA 1
ATOM 1993 C C . SER B 1 118 ? 16.48920 55.51717 -6.31396 1.000 21.34557 118 SER B C 1
ATOM 1994 O O . SER B 1 118 ? 15.90413 56.55747 -6.00656 1.000 18.43617 118 SER B O 1
ATOM 1997 N N . GLU B 1 119 ? 17.68257 55.53048 -6.91222 1.000 20.20663 119 GLU B N 1
ATOM 1998 C CA . GLU B 1 119 ? 18.24961 56.78346 -7.41350 1.000 23.52618 119 GLU B CA 1
ATOM 1999 C C . GLU B 1 119 ? 17.30332 57.48491 -8.38963 1.000 20.97328 119 GLU B C 1
ATOM 2000 O O . GLU B 1 119 ? 17.12189 58.70636 -8.33254 1.000 20.87738 119 GLU B O 1
ATOM 2006 N N . LEU B 1 120 ? 16.73374 56.73241 -9.32995 1.000 17.90614 120 LEU B N 1
ATOM 2007 C CA . LEU B 1 120 ? 15.78328 57.31830 -10.26581 1.000 19.86401 120 LEU B CA 1
ATOM 2008 C C . LEU B 1 120 ? 14.55044 57.86283 -9.54771 1.000 22.54286 120 LEU B C 1
ATOM 2009 O O . LEU B 1 120 ? 13.96435 58.86139 -9.98561 1.000 22.99534 120 LEU B O 1
ATOM 2014 N N . MET B 1 121 ? 14.12720 57.21132 -8.46215 1.000 16.99866 121 MET B N 1
ATOM 2015 C CA . MET B 1 121 ? 12.97065 57.71111 -7.71828 1.000 18.59036 121 MET B CA 1
ATOM 2016 C C . MET B 1 121 ? 13.32375 59.03242 -7.03966 1.000 20.69572 121 MET B C 1
ATOM 2017 O O . MET B 1 121 ? 12.52616 59.97608 -7.04058 1.000 21.14183 121 MET B O 1
ATOM 2022 N N . VAL B 1 122 ? 14.52175 59.11160 -6.45105 1.000 20.19652 122 VAL B N 1
ATOM 2023 C CA . VAL B 1 122 ? 14.96610 60.35385 -5.81996 1.000 21.28588 122 VAL B CA 1
ATOM 2024 C C . VAL B 1 122 ? 15.01189 61.48122 -6.83719 1.000 23.14125 122 VAL B C 1
ATOM 2025 O O . VAL B 1 122 ? 14.66544 62.62701 -6.52791 1.000 23.80500 122 VAL B O 1
ATOM 2029 N N . LYS B 1 123 ? 15.47807 61.18227 -8.05211 1.000 23.52307 123 LYS B N 1
ATOM 2030 C CA . LYS B 1 123 ? 15.58585 62.16286 -9.12717 1.000 25.91011 123 LYS B CA 1
ATOM 2031 C C . LYS B 1 123 ? 14.26175 62.44698 -9.82923 1.000 27.95992 123 LYS B C 1
ATOM 2032 O O . LYS B 1 123 ? 14.21428 63.34340 -10.68296 1.000 27.40110 123 LYS B O 1
ATOM 2038 N N . GLY B 1 124 ? 13.20211 61.70463 -9.52306 1.000 22.05141 124 GLY B N 1
ATOM 2039 C CA . GLY B 1 124 ? 11.90074 62.01290 -10.06975 1.000 19.79880 124 GLY B CA 1
ATOM 2040 C C . GLY B 1 124 ? 11.52902 61.27975 -11.33762 1.000 21.65558 124 GLY B C 1
ATOM 2041 O O . GLY B 1 124 ? 10.51017 61.62237 -11.94521 1.000 24.02018 124 GLY B O 1
ATOM 2042 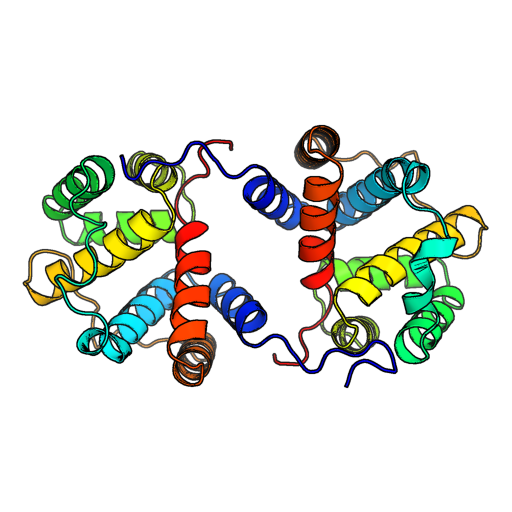N N . PHE B 1 125 ? 12.27538 60.25038 -11.72958 1.000 17.14547 125 PHE B N 1
ATOM 2043 C CA . PHE B 1 125 ? 12.00241 59.53456 -12.97084 1.000 20.98106 125 PHE B CA 1
ATOM 2044 C C . PHE B 1 125 ? 11.18640 58.26076 -12.79883 1.000 21.41399 125 PHE B C 1
ATOM 2045 O O . PHE B 1 125 ? 10.67318 57.74020 -13.79490 1.000 20.25535 125 PHE B O 1
ATOM 2053 N N . VAL B 1 126 ? 11.12488 57.71554 -11.59262 1.000 18.31727 126 VAL B N 1
ATOM 2054 C CA . VAL B 1 126 ? 10.43248 56.47237 -11.28786 1.000 18.59531 126 VAL B CA 1
ATOM 2055 C C . VAL B 1 126 ? 9.50795 56.74597 -10.10717 1.000 19.42090 126 VAL B C 1
ATOM 2056 O O . VAL B 1 126 ? 9.84269 57.54129 -9.22648 1.000 18.55774 126 VAL B O 1
ATOM 2060 N N . VAL B 1 127 ? 8.32346 56.13627 -10.12292 1.000 17.25483 127 VAL B N 1
ATOM 2061 C CA . VAL B 1 127 ? 7.27295 56.33232 -9.11393 1.000 17.47686 127 VAL B CA 1
ATOM 2062 C C . VAL B 1 127 ? 7.85628 56.33905 -7.69599 1.000 17.24147 127 VAL B C 1
ATOM 2063 O O . VAL B 1 127 ? 8.59349 55.41163 -7.32468 1.000 16.24499 127 VAL B O 1
ATOM 2067 N N . PRO B 1 128 ? 7.55672 57.34633 -6.87218 1.000 18.25234 128 PRO B N 1
ATOM 2068 C CA . PRO B 1 128 ? 8.12322 57.38146 -5.51577 1.000 19.01232 128 PRO B CA 1
ATOM 2069 C C . PRO B 1 128 ? 7.31832 56.53761 -4.53352 1.000 18.01787 128 PRO B C 1
ATOM 2070 O O . PRO B 1 128 ? 6.14605 56.21267 -4.74783 1.000 16.32691 128 PRO B O 1
ATOM 2074 N N . VAL B 1 129 ? 7.97254 56.18418 -3.43349 1.000 16.38231 129 VAL B N 1
ATOM 2075 C CA . VAL B 1 129 ? 7.24141 55.50396 -2.35244 1.000 18.67675 129 VAL B CA 1
ATOM 2076 C C . VAL B 1 129 ? 6.28549 56.49741 -1.71455 1.000 18.01362 129 VAL B C 1
ATOM 2077 O O . VAL B 1 129 ? 6.70631 57.61313 -1.35144 1.000 18.30027 129 VAL B O 1
ATOM 2081 N N . PRO B 1 130 ? 4.99898 56.17949 -1.55755 1.000 15.03630 130 PRO B N 1
ATOM 2082 C CA . PRO B 1 130 ? 4.12183 57.06376 -0.78460 1.000 14.71800 130 PRO B CA 1
ATOM 2083 C C . PRO B 1 130 ? 4.60236 57.14460 0.65698 1.000 13.62514 130 PRO B C 1
ATOM 2084 O O . PRO B 1 130 ? 4.77612 56.12591 1.32762 1.000 16.42436 130 PRO B O 1
ATOM 2088 N N . THR B 1 131 ? 4.81584 58.35334 1.14105 1.000 14.99582 131 THR B N 1
ATOM 2089 C CA . THR B 1 131 ? 5.17280 58.43154 2.54976 1.000 15.79065 131 THR B CA 1
ATOM 2090 C C . THR B 1 131 ? 3.97476 58.21419 3.45604 1.000 16.83669 131 THR B C 1
ATOM 2091 O O . THR B 1 131 ? 4.16492 58.06278 4.67265 1.000 17.24829 131 THR B O 1
ATOM 2095 N N . ASP B 1 132 ? 2.76308 58.11734 2.89731 1.000 15.66678 132 ASP B N 1
ATOM 2096 C CA . ASP B 1 132 ? 1.62756 57.66551 3.68961 1.000 15.62728 132 ASP B CA 1
ATOM 2097 C C . ASP B 1 132 ? 1.27671 56.20290 3.42813 1.000 19.05874 132 ASP B C 1
ATOM 2098 O O . ASP B 1 132 ? 0.18777 55.75520 3.80845 1.000 20.45322 132 ASP B O 1
ATOM 2103 N N . TYR B 1 133 ? 2.19120 55.42647 2.84683 1.000 15.26964 133 TYR B N 1
ATOM 2104 C CA . TYR B 1 133 ? 2.06439 53.97269 2.92756 1.000 14.56034 133 TYR B CA 1
ATOM 2105 C C . TYR B 1 133 ? 2.58151 53.52275 4.29272 1.000 16.64483 133 TYR B C 1
ATOM 2106 O O . TYR B 1 133 ? 3.73785 53.78648 4.64344 1.000 15.97551 133 TYR B O 1
ATOM 2115 N N . LYS B 1 134 ? 1.74663 52.80797 5.04553 1.000 17.38021 134 LYS B N 1
ATOM 2116 C CA . LYS B 1 134 ? 2.10725 52.30332 6.36498 1.000 17.19130 134 LYS B CA 1
ATOM 2117 C C . LYS B 1 134 ? 2.55605 50.85338 6.25566 1.000 18.20934 134 LYS B C 1
ATOM 2118 O O . LYS B 1 134 ? 1.79011 49.98674 5.82563 1.000 17.26056 134 LYS B O 1
ATOM 2124 N N . ILE B 1 135 ? 3.79306 50.58576 6.66500 1.000 16.37503 135 ILE B N 1
ATOM 2125 C CA . ILE B 1 135 ? 4.26763 49.21278 6.73129 1.000 17.09948 135 ILE B CA 1
ATOM 2126 C C . ILE B 1 135 ? 3.57306 48.49384 7.88086 1.000 20.14638 135 ILE B C 1
ATOM 2127 O O . ILE B 1 135 ? 3.34120 49.07867 8.94489 1.000 17.64088 135 ILE B O 1
ATOM 2132 N N . SER B 1 136 ? 3.23865 47.21864 7.67856 1.000 17.69765 136 SER B N 1
ATOM 2133 C CA . SER B 1 136 ? 2.49633 46.47410 8.69879 1.000 16.99732 136 SER B CA 1
ATOM 2134 C C . SER B 1 136 ? 3.36912 46.19704 9.92114 1.000 22.98820 136 SER B C 1
ATOM 2135 O O . SER B 1 136 ? 4.57482 46.44890 9.92890 1.000 19.84311 136 SER B O 1
ATOM 2138 N N . ARG B 1 137 ? 2.74980 45.64761 10.97324 1.000 21.37056 137 ARG B N 1
ATOM 2139 C CA . ARG B 1 137 ? 3.53545 45.26541 12.14220 1.000 24.60023 137 ARG B CA 1
ATOM 2140 C C . ARG B 1 137 ? 4.66212 44.31230 11.75083 1.000 20.96670 137 ARG B C 1
ATOM 2141 O O . ARG B 1 137 ? 5.81362 44.48414 12.17027 1.000 20.91051 137 ARG B O 1
ATOM 2149 N N . ASP B 1 138 ? 4.33611 43.29225 10.94867 1.000 20.63822 138 ASP B N 1
ATOM 2150 C CA . ASP B 1 138 ? 5.33159 42.31830 10.50596 1.000 24.65823 138 ASP B CA 1
ATOM 2151 C C . ASP B 1 138 ? 6.46428 43.00792 9.75513 1.000 23.95484 138 ASP B C 1
ATOM 2152 O O . ASP B 1 138 ? 7.64822 42.72932 9.98330 1.000 20.03452 138 ASP B O 1
ATOM 2157 N N . GLY B 1 139 ? 6.11346 43.91186 8.84246 1.000 20.14969 139 GLY B N 1
ATOM 2158 C CA . GLY B 1 139 ? 7.13524 44.58609 8.06378 1.000 18.65482 139 GLY B CA 1
ATOM 2159 C C . GLY B 1 139 ? 8.01686 45.47591 8.91565 1.000 23.94404 139 GLY B C 1
ATOM 2160 O O . GLY B 1 139 ? 9.22830 45.56061 8.68789 1.000 20.37011 139 GLY B O 1
ATOM 2161 N N . SER B 1 140 ? 7.42192 46.16661 9.89849 1.000 21.00995 140 SER B N 1
ATOM 2162 C CA . SER B 1 140 ? 8.20740 47.01026 10.79840 1.000 22.03464 140 SER B CA 1
ATOM 2163 C C . SER B 1 140 ? 9.20349 46.16840 11.58945 1.000 24.75253 140 SER B C 1
ATOM 2164 O O . SER B 1 140 ? 10.34583 46.58816 11.82552 1.000 24.51224 140 SER B O 1
ATOM 2167 N N . GLN B 1 141 ? 8.78653 44.96174 11.98832 1.000 23.32238 141 GLN B N 1
ATOM 2168 C CA . GLN B 1 141 ? 9.68138 44.04795 12.69395 1.000 25.77678 141 GLN B CA 1
ATOM 2169 C C . GLN B 1 141 ? 10.85290 43.61873 11.82254 1.000 27.34083 141 GLN B C 1
ATOM 2170 O O . GLN B 1 141 ? 11.99180 43.54566 12.29875 1.000 24.30688 141 GLN B O 1
ATOM 2176 N N . VAL B 1 142 ? 10.59704 43.31830 10.54971 1.000 23.15005 142 VAL B N 1
ATOM 2177 C CA . VAL B 1 142 ? 11.68800 42.98679 9.63637 1.000 21.95457 142 VAL B CA 1
ATOM 2178 C C . VAL B 1 142 ? 12.63548 44.16806 9.51325 1.000 23.87466 142 VAL B C 1
ATOM 2179 O O . VAL B 1 142 ? 13.86377 44.02709 9.60946 1.000 23.42966 142 VAL B O 1
ATOM 2183 N N . LEU B 1 143 ? 12.07571 45.35734 9.29337 1.000 21.18444 143 LEU B N 1
ATOM 2184 C CA . LEU B 1 143 ? 12.92448 46.52823 9.12010 1.000 24.45720 143 LEU B CA 1
ATOM 2185 C C . LEU B 1 143 ? 13.79354 46.76460 10.35115 1.000 29.70356 143 LEU B C 1
ATOM 2186 O O . LEU B 1 143 ? 14.97970 47.09493 10.22820 1.000 29.78491 143 LEU B O 1
ATOM 2191 N N . GLU B 1 144 ? 13.22614 46.59819 11.54852 1.000 30.33189 144 GLU B N 1
ATOM 2192 C CA . GLU B 1 144 ? 14.02718 46.74596 12.76185 1.000 30.61727 144 GLU B CA 1
ATOM 2193 C C . GLU B 1 144 ? 15.08794 45.65525 12.85586 1.000 29.31158 144 GLU B C 1
ATOM 2194 O O . GLU B 1 144 ? 16.23569 45.93341 13.21516 1.000 34.14928 144 GLU B O 1
ATOM 2200 N N . ALA B 1 145 ? 14.72621 44.40414 12.55208 1.000 26.40201 145 ALA B N 1
ATOM 2201 C CA . ALA B 1 145 ? 15.72827 43.34128 12.52978 1.000 27.05643 145 ALA B CA 1
ATOM 2202 C C . ALA B 1 145 ? 16.86766 43.66803 11.56987 1.000 30.98439 145 ALA B C 1
ATOM 2203 O O . ALA B 1 145 ? 18.04490 43.47831 11.90203 1.000 26.58819 145 ALA B O 1
ATOM 2205 N N . LEU B 1 146 ? 16.54061 44.14777 10.37006 1.000 26.90753 146 LEU B N 1
ATOM 2206 C CA . LEU B 1 146 ? 17.58312 44.46721 9.39991 1.000 25.56074 146 LEU B CA 1
ATOM 2207 C C . LEU B 1 146 ? 18.45482 45.61620 9.88910 1.000 31.82360 146 LEU B C 1
ATOM 2208 O O . LEU B 1 146 ? 19.68073 45.58414 9.72637 1.000 30.48192 146 LEU B O 1
ATOM 2213 N N . LYS B 1 147 ? 17.84807 46.62741 10.51687 1.000 30.77589 147 LYS B N 1
ATOM 2214 C CA . LYS B 1 147 ? 18.62781 47.77017 10.99304 1.000 34.94814 147 LYS B CA 1
ATOM 2215 C C . LYS B 1 147 ? 19.58981 47.38736 12.11351 1.000 34.90728 147 LYS B C 1
ATOM 2216 O O . LYS B 1 147 ? 20.61806 48.04886 12.29734 1.000 40.10775 147 LYS B O 1
ATOM 2222 N N . GLY B 1 148 ? 19.28573 46.33546 12.86046 1.000 33.37637 148 GLY B N 1
ATOM 2223 C CA . GLY B 1 148 ? 20.14999 45.88317 13.93212 1.000 37.66231 148 GLY B CA 1
ATOM 2224 C C . GLY B 1 148 ? 21.28970 44.97191 13.51382 1.000 40.11953 148 GLY B C 1
ATOM 2225 O O . GLY B 1 148 ? 22.17098 44.69486 14.32942 1.000 41.44687 148 GLY B O 1
ATOM 2226 N N . LEU B 1 149 ? 21.28862 44.48226 12.27979 1.000 31.42202 149 LEU B N 1
ATOM 2227 C CA . LEU B 1 149 ? 22.38605 43.66330 11.78430 1.000 31.56058 149 LEU B CA 1
ATOM 2228 C C . LEU B 1 149 ? 23.57618 44.55270 11.43774 1.000 29.48387 149 LEU B C 1
ATOM 2229 O O . LEU B 1 149 ? 23.42818 45.76118 11.25283 1.000 31.14781 149 LEU B O 1
ATOM 2234 N N . ASP B 1 150 ? 24.76596 43.95391 11.33378 1.000 30.64625 150 ASP B N 1
ATOM 2235 C CA . ASP B 1 150 ? 25.88474 44.77209 10.87611 1.000 34.07067 150 ASP B CA 1
ATOM 2236 C C . ASP B 1 150 ? 25.85363 44.90860 9.35339 1.000 31.65822 150 ASP B C 1
ATOM 2237 O O . ASP B 1 150 ? 25.13058 44.19875 8.65481 1.000 29.42385 150 ASP B O 1
ATOM 2242 N N . PHE B 1 151 ? 26.65125 45.85384 8.84752 1.000 32.34131 151 PHE B N 1
ATOM 2243 C CA . PHE B 1 151 ? 26.66218 46.17124 7.41773 1.000 30.77110 151 PHE B CA 1
ATOM 2244 C C . PHE B 1 151 ? 26.78304 44.92100 6.55462 1.000 27.77061 151 PHE B C 1
ATOM 2245 O O . PHE B 1 151 ? 26.00199 44.72353 5.61360 1.000 28.47798 151 PHE B O 1
ATOM 2253 N N . GLY B 1 152 ? 27.76925 44.06622 6.85214 1.000 30.23053 152 GLY B N 1
ATOM 2254 C CA . GLY B 1 152 ? 27.96087 42.85602 6.05714 1.000 28.48988 152 GLY B CA 1
ATOM 2255 C C . GLY B 1 152 ? 26.76201 41.92887 6.10099 1.000 26.90129 152 GLY B C 1
ATOM 2256 O O . GLY B 1 152 ? 26.37719 41.33864 5.08336 1.000 25.97961 152 GLY B O 1
ATOM 2257 N N . GLN B 1 153 ? 26.14782 41.78815 7.28166 1.000 26.98066 153 GLN B N 1
ATOM 2258 C CA . GLN B 1 153 ? 24.93470 40.98272 7.39272 1.000 27.45969 153 GLN B CA 1
ATOM 2259 C C . GLN B 1 153 ? 23.78644 41.59450 6.59801 1.000 23.33632 153 GLN B C 1
ATOM 2260 O O . GLN B 1 153 ? 23.01929 40.87759 5.94505 1.000 22.63382 153 GLN B O 1
ATOM 2266 N N . GLN B 1 154 ? 23.63932 42.91529 6.66653 1.000 22.50261 154 GLN B N 1
ATOM 2267 C CA . GLN B 1 154 ? 22.59045 43.58312 5.89657 1.000 24.87742 154 GLN B CA 1
ATOM 2268 C C . GLN B 1 154 ? 22.75305 43.31870 4.40717 1.000 24.32631 154 GLN B C 1
ATOM 2269 O O . GLN B 1 154 ? 21.76951 43.06677 3.70357 1.000 21.44658 154 GLN B O 1
ATOM 2275 N N . ILE B 1 155 ? 23.98736 43.36647 3.89949 1.000 23.81483 155 ILE B N 1
ATOM 2276 C CA . ILE B 1 155 ? 24.18764 43.08386 2.47597 1.000 26.32770 155 ILE B CA 1
ATOM 2277 C C . ILE B 1 155 ? 23.83519 41.64078 2.15665 1.000 23.68912 155 ILE B C 1
ATOM 2278 O O . ILE B 1 155 ? 23.20286 41.35062 1.13252 1.000 23.61193 155 ILE B O 1
ATOM 2283 N N . THR B 1 156 ? 24.26102 40.70137 3.01033 1.000 21.64082 156 THR B N 1
ATOM 2284 C CA . THR B 1 156 ? 23.89967 39.30906 2.77605 1.000 22.51610 156 THR B CA 1
ATOM 2285 C C . THR B 1 156 ? 22.38736 39.14382 2.68698 1.000 21.21319 156 THR B C 1
ATOM 2286 O O . THR B 1 156 ? 21.88451 38.42708 1.81226 1.000 20.82699 156 THR B O 1
ATOM 2290 N N . VAL B 1 157 ? 21.64947 39.76978 3.60651 1.000 20.52181 157 VAL B N 1
ATOM 2291 C CA . VAL B 1 157 ? 20.18979 39.66862 3.58768 1.000 22.56404 157 VAL B CA 1
ATOM 2292 C C . VAL B 1 157 ? 19.63705 40.22960 2.28191 1.000 20.96131 157 VAL B C 1
ATOM 2293 O O . VAL B 1 157 ? 18.81197 39.59683 1.61507 1.000 21.59284 157 VAL B O 1
ATOM 2297 N N . LEU B 1 158 ? 20.02988 41.46075 1.94279 1.000 19.58465 158 LEU B N 1
ATOM 2298 C CA . LEU B 1 158 ? 19.46448 42.12323 0.76993 1.000 20.68712 158 LEU B CA 1
ATOM 2299 C C . LEU B 1 158 ? 19.78145 41.36390 -0.50347 1.000 20.66158 158 LEU B C 1
ATOM 2300 O O . LEU B 1 158 ? 18.94063 41.26546 -1.39934 1.000 17.95984 158 LEU B O 1
ATOM 2305 N N . ARG B 1 159 ? 21.00388 40.84506 -0.62467 1.000 22.46187 159 ARG B N 1
ATOM 2306 C CA . ARG B 1 159 ? 21.36444 40.16102 -1.86316 1.000 20.95713 159 ARG B CA 1
ATOM 2307 C C . ARG B 1 159 ? 20.53792 38.89995 -2.06459 1.000 24.14622 159 ARG B C 1
ATOM 2308 O O . ARG B 1 159 ? 20.10805 38.60715 -3.18782 1.000 19.84414 159 ARG B O 1
ATOM 2316 N N . LYS B 1 160 ? 20.33250 38.11497 -0.99078 1.000 23.04613 160 LYS B N 1
ATOM 2317 C CA . LYS B 1 160 ? 19.51762 36.90627 -1.11572 1.000 22.27001 160 LYS B CA 1
ATOM 2318 C C . LYS B 1 160 ? 18.07617 37.27527 -1.43748 1.000 20.61089 160 LYS B C 1
ATOM 2319 O O . LYS B 1 160 ? 17.44296 36.67472 -2.31623 1.000 21.23651 160 LYS B O 1
ATOM 2325 N N . VAL B 1 161 ? 17.54945 38.29424 -0.76473 1.000 18.13977 161 VAL B N 1
ATOM 2326 C CA . VAL B 1 161 ? 16.15874 38.65798 -0.99099 1.000 19.34413 161 VAL B CA 1
ATOM 2327 C C . VAL B 1 161 ? 15.95187 39.10384 -2.43741 1.000 18.61735 161 VAL B C 1
ATOM 2328 O O . VAL B 1 161 ? 15.01958 38.65405 -3.11691 1.000 21.15776 161 VAL B O 1
ATOM 2332 N N . VAL B 1 162 ? 16.83144 39.96604 -2.95012 1.000 18.31650 162 VAL B N 1
ATOM 2333 C CA . VAL B 1 162 ? 16.63705 40.35849 -4.34387 1.000 19.22939 162 VAL B CA 1
ATOM 2334 C C . VAL B 1 162 ? 17.04056 39.25944 -5.32363 1.000 20.81249 162 VAL B C 1
ATOM 2335 O O . VAL B 1 162 ? 16.49441 39.21990 -6.42980 1.000 19.00243 162 VAL B O 1
ATOM 2339 N N . ALA B 1 163 ? 17.92732 38.32666 -4.94665 1.000 22.09185 163 ALA B N 1
ATOM 2340 C CA . ALA B 1 163 ? 18.28333 37.24186 -5.86831 1.000 23.95434 163 ALA B CA 1
ATOM 2341 C C . ALA B 1 163 ? 17.08872 36.35094 -6.20771 1.000 24.51452 163 ALA B C 1
ATOM 2342 O O . ALA B 1 163 ? 16.99159 35.84253 -7.32963 1.000 22.62881 163 ALA B O 1
ATOM 2344 N N . ASP B 1 164 ? 16.17710 36.14348 -5.26233 1.000 21.61225 164 ASP B N 1
ATOM 2345 C CA . ASP B 1 164 ? 15.03283 35.26469 -5.45286 1.000 22.34429 164 ASP B CA 1
ATOM 2346 C C . ASP B 1 164 ? 13.88379 35.91701 -6.22061 1.000 24.94229 164 ASP B C 1
ATOM 2347 O O . ASP B 1 164 ? 12.89472 35.24795 -6.51379 1.000 27.08164 164 ASP B O 1
ATOM 2352 N N . MET B 1 165 ? 13.98411 37.19069 -6.55553 1.000 19.40622 165 MET B N 1
ATOM 2353 C CA . MET B 1 165 ? 12.94573 37.96615 -7.22771 1.000 20.93141 165 MET B CA 1
ATOM 2354 C C . MET B 1 165 ? 12.90870 37.64583 -8.72055 1.000 21.44348 165 MET B C 1
ATOM 2355 O O . MET B 1 165 ? 13.83438 37.04353 -9.27827 1.000 21.23239 165 MET B O 1
ATOM 2360 N N . GLY B 1 166 ? 11.80865 38.01935 -9.35814 1.000 21.31304 166 GLY B N 1
ATOM 2361 C CA . GLY B 1 166 ? 11.66747 37.72476 -10.77164 1.000 22.14500 166 GLY B CA 1
ATOM 2362 C C . GLY B 1 166 ? 11.50527 36.23505 -11.06589 1.000 25.96016 166 GLY B C 1
ATOM 2363 O O . GLY B 1 166 ? 11.04166 35.44720 -10.23525 1.000 23.38143 166 GLY B O 1
ATOM 2364 N N . VAL B 1 167 ? 11.92089 35.83474 -12.26653 1.000 24.69829 167 VAL B N 1
ATOM 2365 C CA . VAL B 1 167 ? 11.70293 34.48016 -12.77508 1.0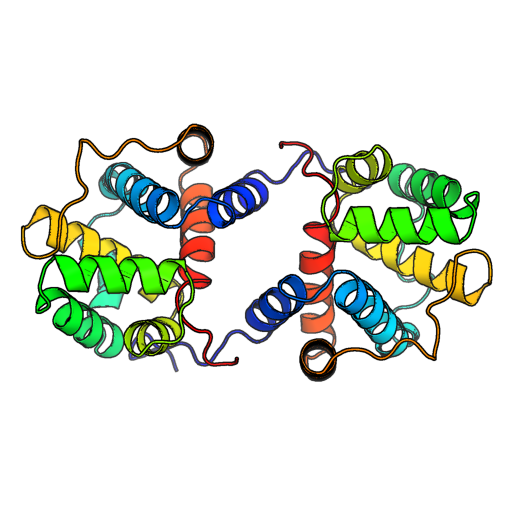00 27.30960 167 VAL B CA 1
ATOM 2366 C C . VAL B 1 167 ? 13.05077 33.80030 -12.94269 1.000 32.64197 167 VAL B C 1
ATOM 2367 O O . VAL B 1 167 ? 13.94686 34.34110 -13.59935 1.000 25.99326 167 VAL B O 1
ATOM 2371 N N . ASP B 1 168 ? 13.17766 32.60755 -12.38354 1.000 38.70789 168 ASP B N 1
ATOM 2372 C CA . ASP B 1 168 ? 14.42402 31.85348 -12.44663 1.000 40.04913 168 ASP B CA 1
ATOM 2373 C C . ASP B 1 168 ? 14.60538 31.25322 -13.83621 1.000 35.86689 168 ASP B C 1
ATOM 2374 O O . ASP B 1 168 ? 13.76955 30.45416 -14.26912 1.000 38.41569 168 ASP B O 1
ATOM 2379 N N . PRO B 1 169 ? 15.67880 31.57830 -14.54970 1.000 38.42478 169 PRO B N 1
ATOM 2380 C CA . PRO B 1 169 ? 15.83157 31.04313 -15.91201 1.000 43.48605 169 PRO B CA 1
ATOM 2381 C C . PRO B 1 169 ? 15.92263 29.52606 -15.94832 1.000 44.87301 169 PRO B C 1
ATOM 2382 O O . PRO B 1 169 ? 15.50755 28.91742 -16.93975 1.000 45.35322 169 PRO B O 1
ATOM 2386 N N . LEU B 1 170 ? 16.44539 28.89445 -14.89081 1.000 43.05024 170 LEU B N 1
ATOM 2387 C CA . LEU B 1 170 ? 16.51492 27.43692 -14.84339 1.000 47.59202 170 LEU B CA 1
ATOM 2388 C C . LEU B 1 170 ? 15.14973 26.80287 -14.62092 1.000 49.77560 170 LEU B C 1
ATOM 2389 O O . LEU B 1 170 ? 14.99631 25.59650 -14.84142 1.000 51.69773 170 LEU B O 1
ATOM 2394 N N . ALA B 1 171 ? 14.16121 27.58024 -14.19357 1.000 47.30049 171 ALA B N 1
ATOM 2395 C CA . ALA B 1 171 ? 12.81174 27.06278 -14.02176 1.000 53.30346 171 ALA B CA 1
ATOM 2396 C C . ALA B 1 171 ? 11.86491 27.73349 -15.00673 1.000 52.66754 171 ALA B C 1
ATOM 2397 O O . ALA B 1 171 ? 10.76865 27.23933 -15.25932 1.000 70.32954 171 ALA B O 1
#

Foldseek 3Di:
DCPPNDDPDDLLVVLLVLLLVDDLLLNLVLLLVLCVLCVVVCDLVNLVQCPDPLNVVLLVVLLPDDQVVNVVLSSCQSVQPADPSLLSLLPGDLSNLVNSVNVQSVCVVVPSYHHDPPPPDRDPSSVVSSVSLSPDDPVSNVVSVSVSSNPTGHHNVD/DPDDPDDLLVVLLVLLLVFQLLLNVVLVLVVLVVCCVVDDLVVLCLCVPPLNVVLLVVLLPDDQVVNVVVSSCQSVQPADPSLVSLLPDDLSNLVSSVNVLSVCVVVPRYHHDPPPPDRDPSSVVSSVSLVPDDPVSNVSSVSVSSNSTGHHPVD

Radius of gyration: 21.51 Å; Cα contacts (8 Å, |Δi|>4): 401; chains: 2; bounding box: 31×63×44 Å

Solvent-accessible surface area: 15579 Å² total; per-residue (Å²): 138,113,71,111,0,59,36,123,25,66,36,31,24,14,6,18,45,48,4,74,89,16,65,50,53,4,12,24,4,1,19,46,56,4,34,62,66,10,23,176,72,54,64,84,89,72,48,72,17,4,117,30,131,46,0,67,42,8,3,65,57,0,82,146,44,60,93,78,93,1,59,92,13,12,87,16,0,12,44,82,65,108,49,80,9,0,114,31,0,1,64,0,29,59,76,2,10,44,5,0,28,18,37,2,10,29,9,22,100,128,57,109,1,26,76,31,77,131,122,70,178,40,52,196,90,0,49,112,5,17,98,44,6,83,70,18,83,80,39,53,20,53,63,2,21,77,65,2,1,18,32,8,0,24,36,58,83,106,187,8,87,44,129,24,73,39,27,25,9,4,21,54,63,6,72,86,15,66,48,53,5,12,24,5,0,18,46,59,4,32,52,66,18,28,189,74,50,71,79,98,68,12,33,34,4,190,52,115,70,0,87,41,8,10,62,65,0,73,144,41,59,93,78,92,0,60,90,15,12,86,15,0,11,41,83,66,109,44,81,6,0,108,43,0,2,47,1,7,55,88,1,6,44,11,0,26,25,45,2,10,24,12,24,102,128,58,110,1,29,78,33,79,131,125,67,176,35,52,188,88,0,50,107,6,19,106,45,7,96,71,22,86,89,44,60,24,39,62,3,16,85,64,2,0,19,30,9,0,26,35,53,99,93

Sequence (313 aa):
SQAFGIQTGDAVASTITVFQALSIDDQLAVLWYAYTEMGRSITPAATGAARLQLAEGLLNQIKQMSHAEQLQVMRDLAAKNNTQVSRSYGILSNNTKLAFWYELSELMVKGFVVPVPTDYKISRDGSQVLEALKGLDFGQQITVLRKVVADMGVDPLAFGIQTGDAVASTITVFQALSIDDQLAVLWYAYTEMGRSITPAATGAARLQLAEGLLNQIKQMSHAEQLQVMRDLAAKNNTQVSRSYGILSNNTKLAFWYELSELMVKGFVVPVPTDYKISRDGSQVLEALKGLDFGQQITVLRKVVADMGVDPLA

InterPro domains:
  IPR015233 Orange carotenoid-binding protein, N-terminal [PF09150] (19-167)
  IPR015233 Orange carotenoid-binding protein, N-terminal [PS51773] (21-171)
  IPR036917 Orange carotenoid-binding protein, N-terminal domain superfamily [G3DSA:1.10.2090.10] (15-171)
  IPR036917 Orange carotenoid-binding protein, N-terminal domain superfamily [SSF81930] (10-169)

B-factor: mean 30.61, std 13.5, range [13.05, 82.36]